Protein AF-A0A1G2Q9Y1-F1 (afdb_monomer_lite)

Sequence (219 aa):
MRPRHLIIITALILAAGFILASPVWAFSLEKGIVGNLECAESGNCSFCDFIYLFVILQKVILSLFGGLAIIMLIWGGQGIITAAGNQQKVAESKKLITSTLLGVVIILAAYFLIVILVGILTGTNPSDKSLFGKNWSNAFCTPSDSPAYCVGKADGSNCTVTISQGTGNGVCKNEACITGCQYEWGSSGYTCKDVSTCNPAIPYFTGLCPGPENIVCCI

Secondary structure (DSSP, 8-state):
--THHHHHHHHHHHHHHHHH-TTGGG---TTTTTTT-THHHHS---HHHHHHHHHHHHHHHHHHHHHHHHHHHHHHHHHHHTTTT-HHHHHHHHHHHHHHHHHHHHHHHHHHHHHHHHHHHHT--GGG--TTSTTTGGGTS--TTSTTTTTTSPTT-EEEEEETTEEEEEEEETTEEEEHHHHHHTTTT-EEEEGGGS-TTS--EESSSSSSTTEEEE-

InterPro domains:
  IPR043993 Type IV secretion system pilin [PF18895] (58-116)

Radius of gyration: 26.93 Å; chains: 1; bounding box: 63×34×78 Å

Foldseek 3Di:
DDCVVVVVVVVCVVVVCVVVVPCVVVPPCVQPLPNVQPCVVVVDDDPLSVVVSVLSVVLVVVVVLVVVLVVQLVVLVSQCVPCPPPPVSNVVSVVSNVVSVVVVVVVVVVQVVVLVVLCVVQVHDSVQDDSNDCRSSCSVDPALQDQQPQPVPDWFDWGWHQDPAGIDTFTRDPSGTDFQLCVVCVVPPWDWDFQVPADPVDDWAFDRDPHDRRIITHD

Structure (mmCIF, N/CA/C/O backbone):
data_AF-A0A1G2Q9Y1-F1
#
_entry.id   AF-A0A1G2Q9Y1-F1
#
loop_
_atom_site.group_PDB
_atom_site.id
_atom_site.type_symbol
_atom_site.label_atom_id
_atom_site.label_alt_id
_atom_site.label_comp_id
_atom_site.label_asym_id
_atom_site.label_entity_id
_atom_site.label_seq_id
_atom_site.pdbx_PDB_ins_code
_atom_site.Cartn_x
_atom_site.Cartn_y
_atom_site.Cartn_z
_atom_site.occupancy
_atom_site.B_iso_or_equiv
_atom_site.auth_seq_id
_atom_site.auth_comp_id
_atom_site.auth_asym_id
_atom_site.auth_atom_id
_atom_site.pdbx_PDB_model_num
ATOM 1 N N . MET A 1 1 ? -16.483 3.959 49.347 1.00 48.00 1 MET A N 1
ATOM 2 C CA . MET A 1 1 ? -15.102 3.549 48.992 1.00 48.00 1 MET A CA 1
ATOM 3 C C . MET A 1 1 ? -14.491 4.659 48.135 1.00 48.00 1 MET A C 1
ATOM 5 O O . MET A 1 1 ? -15.210 5.257 47.350 1.00 48.00 1 MET A O 1
ATOM 9 N N . ARG A 1 2 ? -13.255 5.079 48.437 1.00 52.31 2 ARG A N 1
ATOM 10 C CA . ARG A 1 2 ? -12.701 6.417 48.122 1.00 52.31 2 ARG A CA 1
ATOM 11 C C . ARG A 1 2 ? -12.364 6.632 46.623 1.00 52.31 2 ARG A C 1
ATOM 13 O O . ARG A 1 2 ? -11.650 5.824 46.057 1.00 52.31 2 ARG A O 1
ATOM 20 N N . PRO A 1 3 ? -12.674 7.788 46.008 1.00 60.16 3 PRO A N 1
ATOM 21 C CA . PRO A 1 3 ? -12.407 8.071 44.581 1.00 60.16 3 PRO A CA 1
ATOM 22 C C . PRO A 1 3 ? -10.917 8.060 44.162 1.00 60.16 3 PRO A C 1
ATOM 24 O O . PRO A 1 3 ? -10.597 8.124 42.981 1.00 60.16 3 PRO A O 1
ATOM 27 N N . ARG A 1 4 ? -9.987 7.946 45.119 1.00 57.59 4 ARG A N 1
ATOM 28 C CA . ARG A 1 4 ? -8.535 8.003 44.894 1.00 57.59 4 ARG A CA 1
ATOM 29 C C . ARG A 1 4 ? -7.970 6.782 44.162 1.00 57.59 4 ARG A C 1
ATOM 31 O O . ARG A 1 4 ? -7.099 6.954 43.325 1.00 57.59 4 ARG A O 1
ATOM 38 N N . HIS A 1 5 ? -8.466 5.572 44.427 1.00 57.09 5 HIS A N 1
ATOM 39 C CA . HIS A 1 5 ? -7.989 4.365 43.726 1.00 57.09 5 HIS A CA 1
ATOM 40 C C . HIS A 1 5 ? -8.480 4.303 42.279 1.00 57.09 5 HIS A C 1
ATOM 42 O O . HIS A 1 5 ? -7.781 3.785 41.418 1.00 57.09 5 HIS A O 1
ATOM 48 N N . LEU A 1 6 ? -9.649 4.881 42.004 1.00 60.28 6 LEU A N 1
ATOM 49 C CA . LEU A 1 6 ? -10.244 4.880 40.674 1.00 60.28 6 LEU A CA 1
ATOM 50 C C . LEU A 1 6 ? -9.454 5.789 39.721 1.00 60.28 6 LEU A C 1
ATOM 52 O O . LEU A 1 6 ? -9.108 5.344 38.639 1.00 60.28 6 LEU A O 1
ATOM 56 N N . ILE A 1 7 ? -9.055 6.985 40.178 1.00 65.25 7 ILE A N 1
ATOM 57 C CA . ILE A 1 7 ? -8.197 7.926 39.427 1.00 65.25 7 ILE A CA 1
ATOM 58 C C . ILE A 1 7 ? -6.804 7.335 39.159 1.00 65.25 7 ILE A C 1
ATOM 60 O O . ILE A 1 7 ? -6.253 7.519 38.077 1.00 65.25 7 ILE A O 1
ATOM 64 N N . ILE A 1 8 ? -6.244 6.598 40.124 1.00 67.88 8 ILE A N 1
ATOM 65 C CA . ILE A 1 8 ? -4.931 5.951 39.984 1.00 67.88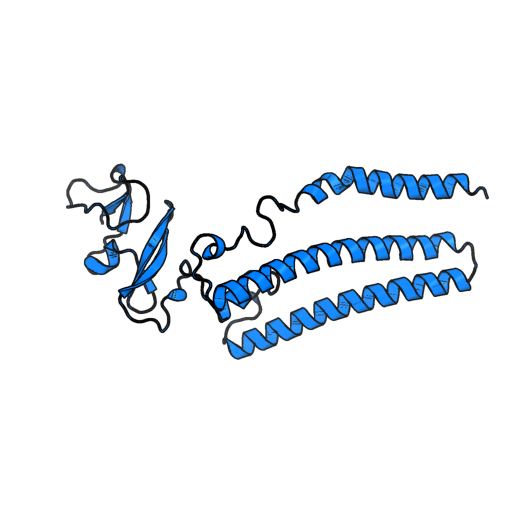 8 ILE A CA 1
ATOM 66 C C . ILE A 1 8 ? -4.980 4.825 38.941 1.00 67.88 8 ILE A C 1
ATOM 68 O O . ILE A 1 8 ? -4.044 4.694 38.161 1.00 67.88 8 ILE A O 1
ATOM 72 N N . ILE A 1 9 ? -6.074 4.058 38.867 1.00 72.00 9 ILE A N 1
ATOM 73 C CA . ILE A 1 9 ? -6.243 2.992 37.864 1.00 72.00 9 ILE A CA 1
ATOM 74 C C . ILE A 1 9 ? -6.429 3.582 36.458 1.00 72.00 9 ILE A C 1
ATOM 76 O O . ILE A 1 9 ? -5.815 3.092 35.513 1.00 72.00 9 ILE A O 1
ATOM 80 N N . THR A 1 10 ? -7.194 4.669 36.298 1.00 68.31 10 THR A N 1
ATOM 81 C CA . THR A 1 10 ? -7.310 5.359 34.999 1.00 68.31 10 THR A CA 1
ATOM 82 C C . THR A 1 10 ? -5.979 5.970 34.561 1.00 68.31 10 THR A C 1
ATOM 84 O O . THR A 1 10 ? -5.611 5.850 33.394 1.00 68.31 10 THR A O 1
ATOM 87 N N . ALA A 1 11 ? -5.234 6.577 35.491 1.00 70.69 11 ALA A N 1
ATOM 88 C CA . ALA A 1 11 ? -3.915 7.149 35.225 1.00 70.69 11 ALA A CA 1
ATOM 89 C C . ALA A 1 11 ? -2.864 6.074 34.899 1.00 70.69 11 ALA A C 1
ATOM 91 O O . ALA A 1 11 ? -2.040 6.294 34.020 1.00 70.69 11 ALA A O 1
ATOM 92 N N . LEU A 1 12 ? -2.921 4.897 35.535 1.00 70.88 12 LEU A N 1
ATOM 93 C CA . LEU A 1 12 ? -2.054 3.754 35.226 1.00 70.88 12 LEU A CA 1
ATOM 94 C C . LEU A 1 12 ? -2.366 3.132 33.864 1.00 70.88 12 LEU A C 1
ATOM 96 O O . LEU A 1 12 ? -1.437 2.760 33.163 1.00 70.88 12 LEU A O 1
ATOM 100 N N . ILE A 1 13 ? -3.637 3.049 33.461 1.00 72.12 13 ILE A N 1
ATOM 101 C CA . ILE A 1 13 ? -4.022 2.540 32.133 1.00 72.12 13 ILE A CA 1
ATOM 102 C C . ILE A 1 13 ? -3.613 3.531 31.033 1.00 72.12 13 ILE A C 1
ATOM 104 O O . ILE A 1 13 ? -3.121 3.111 29.990 1.00 72.12 13 ILE A O 1
ATOM 108 N N . LEU A 1 14 ? -3.742 4.839 31.277 1.00 69.44 14 LEU A N 1
ATOM 109 C CA . LEU A 1 14 ? -3.259 5.881 30.363 1.00 69.44 14 LEU A CA 1
ATOM 110 C C . LEU A 1 14 ? -1.726 5.933 30.297 1.00 69.44 14 LEU A C 1
ATOM 112 O O . LEU A 1 14 ? -1.176 6.032 29.206 1.00 69.44 14 LEU A O 1
ATOM 116 N N . ALA A 1 15 ? -1.029 5.811 31.430 1.00 68.12 15 ALA A N 1
ATOM 117 C CA . ALA A 1 15 ? 0.434 5.805 31.484 1.00 68.12 15 ALA A CA 1
ATOM 118 C C . ALA A 1 15 ? 1.034 4.515 30.901 1.00 68.12 15 ALA A C 1
ATOM 120 O O . ALA A 1 15 ? 1.981 4.584 30.126 1.00 68.12 15 ALA A O 1
ATOM 121 N N . ALA A 1 16 ? 0.462 3.344 31.197 1.00 67.25 16 ALA A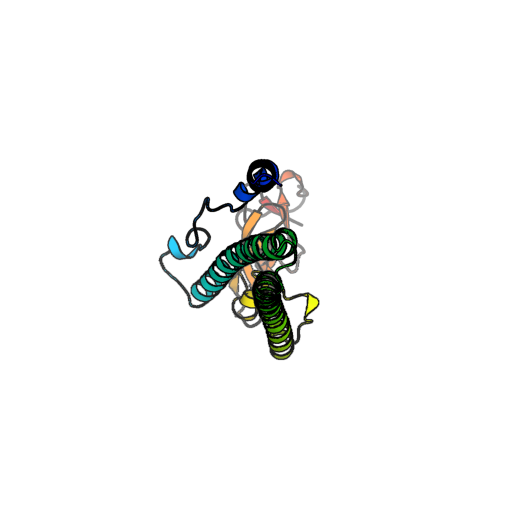 N 1
ATOM 122 C CA . ALA A 1 16 ? 0.865 2.079 30.580 1.00 67.25 16 ALA A CA 1
ATOM 123 C C . ALA A 1 16 ? 0.521 2.052 29.085 1.00 67.25 16 ALA A C 1
ATOM 125 O O . ALA A 1 16 ? 1.317 1.563 28.290 1.00 67.25 16 ALA A O 1
ATOM 126 N N . GLY A 1 17 ? -0.610 2.646 28.688 1.00 65.56 17 GLY A N 1
ATOM 127 C CA . GLY A 1 17 ? -0.956 2.871 27.287 1.00 65.56 17 GLY A CA 1
ATOM 128 C C . GLY A 1 17 ? 0.056 3.769 26.580 1.00 65.56 17 GLY A C 1
ATOM 129 O O . GLY A 1 17 ? 0.454 3.454 25.472 1.00 65.56 17 GLY A O 1
ATOM 130 N N . PHE A 1 18 ? 0.543 4.828 27.230 1.00 65.50 18 PHE A N 1
ATOM 131 C CA . PHE A 1 18 ? 1.545 5.744 26.674 1.00 65.50 18 PHE A CA 1
ATOM 132 C C . PHE A 1 18 ? 2.955 5.127 26.594 1.00 65.50 18 PHE A C 1
ATOM 134 O O . PHE A 1 18 ? 3.686 5.388 25.645 1.00 65.50 18 PHE A O 1
ATOM 141 N N . ILE A 1 19 ? 3.325 4.275 27.557 1.00 63.41 19 ILE A N 1
ATOM 142 C CA . ILE A 1 19 ? 4.640 3.608 27.617 1.00 63.41 19 ILE A CA 1
ATOM 143 C C . ILE A 1 19 ? 4.704 2.385 26.681 1.00 63.41 19 ILE A C 1
ATOM 145 O O . ILE A 1 19 ? 5.750 2.122 26.091 1.00 63.41 19 ILE A O 1
ATOM 149 N N . LEU A 1 20 ? 3.594 1.658 26.498 1.00 53.66 20 LEU A N 1
ATOM 150 C CA . LEU A 1 20 ? 3.498 0.533 25.554 1.00 53.66 20 LEU A CA 1
ATOM 151 C C . LEU A 1 20 ? 3.120 0.980 24.128 1.00 53.66 20 LEU A C 1
ATOM 153 O O . LEU A 1 20 ? 3.324 0.224 23.182 1.00 53.66 20 LEU A O 1
ATOM 157 N N . ALA A 1 21 ? 2.630 2.214 23.949 1.00 52.12 21 ALA A N 1
ATOM 158 C CA . ALA A 1 21 ? 2.412 2.854 22.646 1.00 52.12 21 ALA A CA 1
ATOM 159 C C . ALA A 1 21 ? 3.687 3.485 22.053 1.00 52.12 21 ALA A C 1
ATOM 161 O O . ALA A 1 21 ? 3.609 4.387 21.216 1.00 52.12 21 ALA A O 1
ATOM 162 N N . SER A 1 22 ? 4.866 2.978 22.412 1.00 54.12 22 SER A N 1
ATOM 163 C CA . SER A 1 22 ? 6.113 3.302 21.720 1.00 54.12 22 SER A CA 1
ATOM 164 C C . SER A 1 22 ? 6.180 2.874 20.239 1.00 54.12 22 SER A C 1
ATOM 166 O O . SER A 1 22 ? 7.141 3.278 19.590 1.00 54.12 22 SER A O 1
ATOM 168 N N . PRO A 1 23 ? 5.177 2.204 19.617 1.00 53.97 23 PRO A N 1
ATOM 169 C CA . PRO A 1 23 ? 5.090 2.173 18.164 1.00 53.97 23 PRO A CA 1
ATOM 170 C C . PRO A 1 23 ? 3.953 3.030 17.585 1.00 53.97 23 PRO A C 1
ATOM 172 O O . PRO A 1 23 ? 3.728 2.958 16.382 1.00 53.97 23 PRO A O 1
ATOM 175 N N . VAL A 1 24 ? 3.268 3.908 18.341 1.00 53.12 24 VAL A N 1
ATOM 176 C CA . VAL A 1 24 ? 2.410 4.944 17.699 1.00 53.12 24 VAL A CA 1
ATOM 177 C C . VAL A 1 24 ? 3.245 5.892 16.822 1.00 53.12 24 VAL A C 1
ATOM 179 O O . VAL A 1 24 ? 2.725 6.557 15.932 1.00 53.12 24 VAL A O 1
ATOM 182 N N . TRP A 1 25 ? 4.568 5.875 16.993 1.00 49.47 25 TRP A N 1
ATOM 183 C CA . TRP A 1 25 ? 5.531 6.585 16.157 1.00 49.47 25 TRP A CA 1
ATOM 184 C C . TRP A 1 25 ? 5.787 5.865 14.817 1.00 49.47 25 TRP A C 1
ATOM 186 O O . TRP A 1 25 ? 6.549 6.360 13.997 1.00 49.47 25 TRP A O 1
ATOM 196 N N . ALA A 1 26 ? 5.144 4.717 14.560 1.00 48.47 26 ALA A N 1
ATOM 197 C CA . ALA A 1 26 ? 5.232 4.001 13.286 1.00 48.47 26 ALA A CA 1
ATOM 198 C C . ALA A 1 26 ? 4.296 4.561 12.201 1.00 48.47 26 ALA A C 1
ATOM 200 O O . ALA A 1 26 ? 4.264 4.041 11.084 1.00 48.47 26 ALA A O 1
ATOM 201 N N . PHE A 1 27 ? 3.535 5.626 12.480 1.00 55.12 27 PHE A N 1
ATOM 202 C CA . PHE A 1 27 ? 2.897 6.389 11.414 1.00 55.12 27 PHE A CA 1
ATOM 203 C C . PHE A 1 27 ? 3.969 7.258 10.742 1.00 55.12 27 PHE A C 1
ATOM 205 O O . PHE A 1 27 ? 4.111 8.440 11.046 1.00 55.12 27 PHE A O 1
ATOM 212 N N . SER A 1 28 ? 4.776 6.638 9.874 1.00 52.09 28 SER A N 1
ATOM 213 C CA . SER A 1 28 ? 5.786 7.306 9.048 1.00 52.09 28 SER A CA 1
ATOM 214 C C . SER A 1 28 ? 5.115 8.329 8.126 1.00 52.09 28 SER A C 1
ATOM 216 O O . SER A 1 28 ? 4.793 8.053 6.974 1.00 52.09 28 SER A O 1
ATOM 218 N N . LEU A 1 29 ? 4.911 9.534 8.655 1.00 50.75 29 LEU A N 1
ATOM 219 C CA . LEU A 1 29 ? 4.501 10.740 7.933 1.00 50.75 29 LEU A CA 1
ATOM 220 C C . LEU A 1 29 ? 5.685 11.468 7.296 1.00 50.75 29 LEU A C 1
ATOM 222 O O . LEU A 1 29 ? 5.540 12.611 6.876 1.00 50.75 29 LEU A O 1
ATOM 226 N N . GLU A 1 30 ? 6.846 10.825 7.196 1.00 52.81 30 GLU A N 1
ATOM 227 C CA . GLU A 1 30 ? 8.087 11.443 6.717 1.00 52.81 30 GLU A CA 1
ATOM 228 C C . GLU A 1 30 ? 7.973 12.007 5.288 1.00 52.81 30 GLU A C 1
ATOM 230 O O . GLU A 1 30 ? 8.751 12.870 4.901 1.00 52.81 30 GLU A O 1
ATOM 235 N N . LYS A 1 31 ? 6.953 11.589 4.521 1.00 53.38 31 LYS A N 1
ATOM 236 C CA . LYS A 1 31 ? 6.639 12.137 3.192 1.00 53.38 31 LYS A CA 1
ATOM 237 C C . LYS A 1 31 ? 5.246 12.778 3.054 1.00 53.38 31 LYS A C 1
ATOM 239 O O . LYS A 1 31 ? 4.873 13.186 1.960 1.00 53.38 31 LYS A O 1
ATOM 244 N N . GLY A 1 32 ? 4.463 12.921 4.126 1.00 60.78 32 GLY A N 1
ATOM 245 C CA . GLY A 1 32 ? 3.087 13.444 4.042 1.00 60.78 32 GLY A CA 1
ATOM 246 C C . GLY A 1 32 ? 2.153 12.623 3.126 1.00 60.78 32 GLY A C 1
ATOM 247 O O . GLY A 1 32 ? 2.536 11.600 2.566 1.00 60.78 32 GLY A O 1
ATOM 248 N N . ILE A 1 33 ? 0.896 13.058 2.968 1.00 63.16 33 ILE A N 1
ATOM 249 C CA . ILE A 1 33 ? -0.103 12.371 2.113 1.00 63.16 33 ILE A CA 1
ATOM 250 C C . ILE A 1 33 ? 0.257 12.490 0.618 1.00 63.16 33 ILE A C 1
ATOM 252 O O . ILE A 1 33 ? -0.071 11.603 -0.165 1.00 63.16 33 ILE A O 1
ATOM 256 N N . VAL A 1 34 ? 0.958 13.565 0.237 1.00 62.91 34 VAL A N 1
ATOM 257 C CA . VAL A 1 34 ? 1.281 13.913 -1.158 1.00 62.91 34 VAL A CA 1
ATOM 258 C C . VAL A 1 34 ? 2.707 13.560 -1.591 1.00 62.91 34 VAL A C 1
ATOM 260 O O . VAL A 1 34 ? 2.940 13.410 -2.780 1.00 62.91 34 VAL A O 1
ATOM 263 N N . GLY A 1 35 ? 3.665 13.366 -0.679 1.00 58.94 35 GLY A N 1
ATOM 264 C CA . GLY A 1 35 ? 5.050 13.027 -1.051 1.00 58.94 35 GLY A CA 1
ATOM 265 C C . GLY A 1 35 ? 5.273 11.548 -1.388 1.00 58.94 35 GLY A C 1
ATOM 266 O O . GLY A 1 35 ? 6.398 11.142 -1.656 1.00 58.94 35 GLY A O 1
ATOM 267 N N . ASN A 1 36 ? 4.215 10.732 -1.374 1.00 63.56 36 ASN A N 1
ATOM 268 C CA . ASN A 1 36 ? 4.205 9.372 -1.929 1.00 63.56 36 ASN A CA 1
ATOM 269 C C . ASN A 1 36 ? 3.642 9.356 -3.367 1.00 63.56 36 ASN A C 1
ATOM 271 O O . ASN A 1 36 ? 3.230 8.308 -3.858 1.00 63.56 36 ASN A O 1
ATOM 275 N N . LEU A 1 37 ? 3.555 10.526 -4.011 1.00 68.81 37 LEU A N 1
ATOM 276 C CA . LEU A 1 37 ? 2.992 10.693 -5.343 1.00 68.81 37 LEU A CA 1
ATOM 277 C C . LEU A 1 37 ? 4.052 11.253 -6.301 1.00 68.81 37 LEU A C 1
ATOM 279 O O . LEU A 1 37 ? 4.448 12.412 -6.200 1.00 68.81 37 LEU A O 1
ATOM 283 N N . GLU A 1 38 ? 4.499 10.420 -7.239 1.00 62.94 38 GLU A N 1
ATOM 284 C CA . GLU A 1 38 ? 5.575 10.722 -8.202 1.00 62.94 38 GLU A CA 1
ATOM 285 C C . GLU A 1 38 ? 5.182 11.822 -9.210 1.00 62.94 38 GLU A C 1
ATOM 287 O O . GLU A 1 38 ? 6.034 12.500 -9.786 1.00 62.94 38 GLU A O 1
ATOM 292 N N . CYS A 1 39 ? 3.881 12.071 -9.392 1.00 67.75 39 CYS A N 1
ATOM 293 C CA . CYS A 1 39 ? 3.388 13.111 -10.295 1.00 67.75 39 CYS A CA 1
ATOM 294 C C . CYS A 1 39 ? 3.479 14.537 -9.718 1.00 67.75 39 CYS A C 1
ATOM 296 O O . CYS A 1 39 ? 3.353 15.508 -10.465 1.00 67.75 39 CYS A O 1
ATOM 298 N N . ALA A 1 40 ? 3.706 14.688 -8.404 1.00 64.94 40 ALA A N 1
ATOM 299 C CA . ALA A 1 40 ? 3.807 16.001 -7.761 1.00 64.94 40 ALA A CA 1
ATOM 300 C C . ALA A 1 40 ? 5.079 16.763 -8.176 1.00 64.94 40 ALA A C 1
ATOM 302 O O . ALA A 1 40 ? 5.093 17.991 -8.152 1.00 64.94 40 ALA A O 1
ATOM 303 N N . GLU A 1 41 ? 6.125 16.042 -8.585 1.00 62.03 41 GLU A N 1
ATOM 304 C CA . GLU A 1 41 ? 7.397 16.614 -9.039 1.00 62.03 41 GLU A CA 1
ATOM 305 C C . GLU A 1 41 ? 7.408 16.883 -10.556 1.00 62.03 41 GLU A C 1
ATOM 307 O O . GLU A 1 41 ? 8.040 17.827 -11.021 1.00 62.03 41 GLU A O 1
ATOM 312 N N . SER A 1 42 ? 6.657 16.093 -11.332 1.00 65.00 42 SER A N 1
ATOM 313 C CA . SER A 1 42 ? 6.623 16.160 -12.802 1.00 65.00 42 SER A CA 1
ATOM 314 C C . SER A 1 42 ? 5.472 17.000 -13.376 1.00 65.00 42 SER A C 1
ATOM 316 O O . SER A 1 42 ? 5.469 17.295 -14.570 1.00 65.00 42 SER A O 1
ATOM 318 N N . GLY A 1 43 ? 4.496 17.405 -12.552 1.00 63.50 43 GLY A N 1
ATOM 319 C CA . GLY A 1 43 ? 3.413 18.324 -12.933 1.00 63.50 43 GLY A CA 1
ATOM 320 C C . GLY A 1 43 ? 2.407 17.772 -13.952 1.00 63.50 43 GLY A C 1
ATOM 321 O O . GLY A 1 43 ? 1.517 18.504 -14.381 1.00 63.50 43 GLY A O 1
ATOM 322 N N . ASN A 1 44 ? 2.519 16.496 -14.332 1.00 68.00 44 ASN A N 1
ATOM 323 C CA . ASN A 1 44 ? 1.661 15.844 -15.319 1.00 68.00 44 ASN A CA 1
ATOM 324 C C . ASN A 1 44 ? 0.794 14.771 -14.638 1.00 68.00 44 ASN A C 1
ATOM 326 O O . ASN A 1 44 ? 0.994 13.573 -14.825 1.00 68.00 44 ASN A O 1
ATOM 330 N N . CYS A 1 45 ? -0.127 15.216 -13.777 1.00 71.38 45 CYS A N 1
ATOM 331 C CA . CYS A 1 45 ? -1.000 14.329 -13.008 1.00 71.38 45 CYS A CA 1
ATOM 332 C C . CYS A 1 45 ? -2.031 13.653 -13.918 1.00 71.38 45 CYS A C 1
ATOM 334 O O . CYS A 1 45 ? -2.845 14.325 -14.560 1.00 71.38 45 CYS A O 1
ATOM 336 N N . SER A 1 46 ? -2.039 12.323 -13.920 1.00 79.06 46 SER A N 1
ATOM 337 C CA . SER A 1 46 ? -3.040 11.527 -14.632 1.00 79.06 46 SER A CA 1
ATOM 338 C C . SER A 1 46 ? -4.202 11.132 -13.712 1.00 79.06 46 SER A C 1
ATOM 340 O O . SER A 1 46 ? -4.125 11.228 -12.486 1.00 79.06 46 SER A O 1
ATOM 342 N N . PHE A 1 47 ? -5.292 10.622 -14.294 1.00 75.75 47 PHE A N 1
ATOM 343 C CA . PHE A 1 47 ? -6.428 10.071 -13.544 1.00 75.75 47 PHE A CA 1
ATOM 344 C C . PHE A 1 47 ? -5.996 8.965 -12.561 1.00 75.75 47 PHE A C 1
ATOM 346 O O . PHE A 1 47 ? -6.574 8.820 -11.485 1.00 75.75 47 PHE A O 1
ATOM 353 N N . CYS A 1 48 ? -4.932 8.229 -12.886 1.00 76.00 48 CYS A N 1
ATOM 354 C CA . CYS A 1 48 ? -4.388 7.202 -12.005 1.00 76.00 48 CYS A CA 1
ATOM 355 C C . CYS A 1 48 ? -3.735 7.749 -10.735 1.00 76.00 48 CYS A C 1
ATOM 357 O O . CYS A 1 48 ? -3.885 7.142 -9.676 1.00 76.00 48 CYS A O 1
ATOM 359 N N . ASP A 1 49 ? -3.100 8.918 -10.796 1.00 77.94 49 ASP A N 1
ATOM 360 C CA . ASP A 1 49 ? -2.516 9.560 -9.615 1.00 77.94 49 ASP A CA 1
ATOM 361 C C . ASP A 1 49 ? -3.595 9.990 -8.619 1.00 77.94 49 ASP A C 1
ATOM 363 O O . ASP A 1 49 ? -3.429 9.863 -7.405 1.00 77.94 49 ASP A O 1
ATOM 367 N N . PHE A 1 50 ? -4.751 10.418 -9.132 1.00 77.75 50 PHE A N 1
ATOM 368 C CA . PHE A 1 50 ? -5.912 10.736 -8.306 1.00 77.75 50 PHE A CA 1
ATOM 369 C C . PHE A 1 50 ? -6.463 9.497 -7.581 1.00 77.75 50 PHE A C 1
ATOM 371 O O . PHE A 1 50 ? -6.752 9.556 -6.382 1.0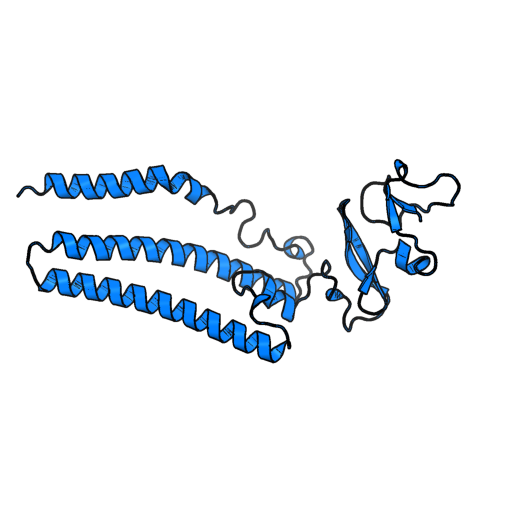0 77.75 50 PHE A O 1
ATOM 378 N N . ILE A 1 51 ? -6.552 8.355 -8.273 1.00 81.44 51 ILE A N 1
ATOM 379 C CA . ILE A 1 51 ? -6.949 7.076 -7.661 1.00 81.44 51 ILE A CA 1
ATOM 380 C C . ILE A 1 51 ? -5.937 6.674 -6.573 1.00 81.44 51 ILE A C 1
ATOM 382 O O . ILE A 1 51 ? -6.337 6.308 -5.465 1.00 81.44 51 ILE A O 1
ATOM 386 N N . TYR A 1 52 ? -4.630 6.787 -6.839 1.00 76.38 52 TYR A N 1
ATOM 387 C CA . TYR A 1 52 ? -3.592 6.475 -5.850 1.00 76.38 52 TYR A CA 1
ATOM 388 C C . TYR A 1 52 ? -3.656 7.382 -4.615 1.00 76.38 52 TYR A C 1
ATOM 390 O O . TYR A 1 52 ? -3.538 6.885 -3.489 1.00 76.38 52 TYR A O 1
ATOM 398 N N . LEU A 1 53 ? -3.916 8.678 -4.798 1.00 80.31 53 LEU A N 1
ATOM 399 C CA . LEU A 1 53 ? -4.118 9.621 -3.698 1.00 80.31 53 LEU A CA 1
ATOM 400 C C . LEU A 1 53 ? -5.303 9.205 -2.821 1.00 80.31 53 LEU A C 1
ATOM 402 O O . LEU A 1 53 ? -5.196 9.216 -1.592 1.00 80.31 53 LEU A O 1
ATOM 406 N N . PHE A 1 54 ? -6.404 8.767 -3.433 1.00 82.12 54 PHE A N 1
ATOM 407 C CA . PHE A 1 54 ? -7.570 8.283 -2.698 1.00 82.12 54 PHE A CA 1
ATOM 408 C C . PHE A 1 54 ? -7.252 7.038 -1.853 1.00 82.12 54 PHE A C 1
ATOM 410 O O . PHE A 1 54 ? -7.632 6.983 -0.683 1.00 82.12 54 PHE A O 1
ATOM 417 N N . VAL A 1 55 ? -6.483 6.077 -2.382 1.00 79.31 55 VAL A N 1
ATOM 418 C CA . VAL A 1 55 ? -6.042 4.890 -1.618 1.00 79.31 55 VAL A CA 1
ATOM 419 C C . VAL A 1 55 ? -5.208 5.280 -0.399 1.00 79.31 55 VAL A C 1
ATOM 421 O O . VAL A 1 55 ? -5.405 4.744 0.697 1.00 79.31 55 VAL A O 1
ATOM 424 N N . ILE A 1 56 ? -4.257 6.199 -0.579 1.00 79.38 56 ILE A N 1
ATOM 425 C CA . ILE A 1 56 ? -3.395 6.676 0.508 1.00 79.38 56 ILE A CA 1
ATOM 426 C C . ILE A 1 56 ? -4.249 7.366 1.575 1.00 79.38 56 ILE A C 1
ATOM 428 O O . ILE A 1 56 ? -4.112 7.074 2.765 1.00 79.38 56 ILE A O 1
ATOM 432 N N . LEU A 1 57 ? -5.183 8.217 1.152 1.00 82.94 57 LEU A N 1
ATOM 433 C CA . LEU A 1 57 ? -6.089 8.936 2.040 1.00 82.94 57 LEU A CA 1
ATOM 434 C C . LEU A 1 57 ? -7.000 7.984 2.831 1.00 82.94 57 LEU A C 1
ATOM 436 O O . LEU A 1 57 ? -7.137 8.138 4.046 1.00 82.94 57 LEU A O 1
ATOM 440 N N . GLN A 1 58 ? -7.553 6.950 2.189 1.00 84.06 58 GLN A N 1
ATOM 441 C CA . GLN A 1 58 ? -8.337 5.918 2.874 1.00 84.06 58 GLN A CA 1
ATOM 442 C C . GLN A 1 58 ? -7.518 5.176 3.936 1.00 84.06 58 GLN A C 1
ATOM 444 O O . GLN A 1 58 ? -8.019 4.962 5.038 1.00 84.06 58 GLN A O 1
ATOM 449 N N . LYS A 1 59 ? -6.262 4.807 3.650 1.00 80.19 59 LYS A N 1
ATOM 450 C CA . LYS A 1 59 ? -5.383 4.142 4.632 1.00 80.19 59 LYS A CA 1
ATOM 451 C C . LYS A 1 59 ? -5.120 5.020 5.855 1.00 80.19 59 LYS A C 1
ATOM 453 O O . LYS A 1 59 ? -5.162 4.524 6.979 1.00 80.19 59 LYS A O 1
ATOM 458 N N . VAL A 1 60 ? -4.863 6.310 5.640 1.00 82.38 60 VAL A N 1
ATOM 459 C CA . VAL A 1 60 ? -4.622 7.291 6.712 1.00 82.38 60 VAL A CA 1
ATOM 460 C C . VAL A 1 60 ? -5.852 7.404 7.610 1.00 82.38 60 VAL A C 1
ATOM 462 O O . VAL A 1 60 ? -5.750 7.269 8.829 1.00 82.38 60 VAL A O 1
ATOM 465 N N . ILE A 1 61 ? -7.025 7.581 7.000 1.00 85.00 61 ILE A N 1
ATOM 466 C CA . ILE A 1 61 ? -8.303 7.649 7.708 1.00 85.00 61 ILE A CA 1
ATOM 467 C C . ILE A 1 61 ? -8.568 6.353 8.472 1.00 85.00 61 ILE A C 1
ATOM 469 O O . ILE A 1 61 ? -8.810 6.401 9.671 1.00 85.00 61 ILE A O 1
ATOM 473 N N . LEU A 1 62 ? -8.444 5.186 7.845 1.00 84.12 62 LEU A N 1
ATOM 474 C CA . LEU A 1 62 ? -8.705 3.911 8.516 1.00 84.12 62 LEU A CA 1
ATOM 475 C C . LEU A 1 62 ? -7.738 3.634 9.670 1.00 84.12 62 LEU A C 1
ATOM 477 O O . LEU A 1 62 ? -8.165 3.102 10.692 1.00 84.12 62 LEU A O 1
ATOM 481 N N . SER A 1 63 ? -6.472 4.037 9.544 1.00 82.88 63 SER A N 1
ATOM 482 C CA . SER A 1 63 ? -5.498 3.970 10.638 1.00 82.88 63 SER A CA 1
ATOM 483 C C . SER A 1 63 ? -5.960 4.800 11.845 1.00 82.88 63 SER A C 1
ATOM 485 O O . SER A 1 63 ? -6.005 4.305 12.973 1.00 82.88 63 SER A O 1
ATOM 487 N N . LEU A 1 64 ? -6.413 6.035 11.599 1.00 85.31 64 LEU A N 1
ATOM 488 C CA . LEU A 1 64 ? -6.972 6.914 12.632 1.00 85.31 64 LEU A CA 1
ATOM 489 C C . LEU A 1 64 ? -8.259 6.343 13.248 1.00 85.31 64 LEU A C 1
ATOM 491 O O . LEU A 1 64 ? -8.399 6.323 14.470 1.00 85.31 64 LEU A O 1
ATOM 495 N N . PHE A 1 65 ? -9.184 5.840 12.426 1.00 87.00 65 PHE A N 1
ATOM 496 C CA . PHE A 1 65 ? -10.435 5.230 12.890 1.00 87.00 65 PHE A CA 1
ATOM 497 C C . PHE A 1 65 ? -10.192 3.962 13.717 1.00 87.00 65 PHE A C 1
ATOM 499 O O . PHE A 1 65 ? -10.851 3.772 14.738 1.00 87.00 65 PHE A O 1
ATOM 506 N N . GLY A 1 66 ? -9.235 3.119 13.319 1.00 85.50 66 GLY A N 1
ATOM 507 C CA . GLY A 1 66 ? -8.842 1.930 14.076 1.00 85.50 66 GLY A CA 1
ATOM 508 C C . GLY A 1 66 ? -8.319 2.284 15.468 1.00 85.50 66 GLY A C 1
ATOM 509 O O . GLY A 1 66 ? -8.749 1.693 16.458 1.00 85.50 66 GLY A O 1
ATOM 510 N N . GLY A 1 67 ? -7.468 3.310 15.564 1.00 87.12 67 GLY A N 1
ATOM 511 C CA . GLY A 1 67 ? -7.006 3.832 16.853 1.00 87.12 67 GLY A CA 1
ATOM 512 C C . GLY A 1 67 ? -8.146 4.400 17.708 1.00 87.12 67 GLY A C 1
ATOM 513 O O . GLY A 1 67 ? -8.257 4.085 18.895 1.00 87.12 67 GLY A O 1
ATOM 514 N N . LEU A 1 68 ? -9.040 5.185 17.101 1.00 87.38 68 LEU A N 1
ATOM 515 C CA . LEU A 1 68 ? -10.178 5.789 17.798 1.00 87.38 68 LEU A CA 1
ATOM 516 C C . LEU A 1 68 ? -11.158 4.733 18.340 1.00 87.38 68 LEU A C 1
ATOM 518 O O . LEU A 1 68 ? -11.668 4.872 19.454 1.00 87.38 68 LEU A O 1
ATOM 522 N N . ALA A 1 69 ? -11.389 3.657 17.582 1.00 86.81 69 ALA A N 1
ATOM 523 C CA . ALA A 1 69 ? -12.259 2.556 17.986 1.00 86.81 69 ALA A CA 1
ATOM 524 C C . ALA A 1 69 ? -11.768 1.878 19.276 1.00 86.81 69 ALA A C 1
ATOM 526 O O . ALA A 1 69 ? -12.569 1.598 20.170 1.00 86.81 69 ALA A O 1
ATOM 527 N N . ILE A 1 70 ? -10.453 1.675 19.414 1.00 87.06 70 ILE A N 1
ATOM 528 C CA . ILE A 1 70 ? -9.854 1.087 20.621 1.00 87.06 70 ILE A CA 1
ATOM 529 C C . ILE A 1 70 ? -10.072 2.002 21.835 1.00 87.06 70 ILE A C 1
ATOM 531 O O . ILE A 1 70 ? -10.468 1.530 22.901 1.00 87.06 70 ILE A O 1
ATOM 535 N N . ILE A 1 71 ? -9.887 3.316 21.676 1.00 87.38 71 ILE A N 1
ATOM 536 C CA . ILE A 1 71 ? -10.089 4.292 22.761 1.00 87.38 71 ILE A CA 1
ATOM 537 C C . ILE A 1 71 ? -11.551 4.298 23.233 1.00 87.38 71 ILE A C 1
ATOM 539 O O . ILE A 1 71 ? -11.812 4.256 24.438 1.00 87.38 71 ILE A O 1
ATOM 543 N N . MET A 1 72 ? -12.512 4.290 22.302 1.00 86.62 72 MET A N 1
ATOM 544 C CA . MET A 1 72 ? -13.938 4.245 22.651 1.00 86.62 72 MET A CA 1
ATOM 545 C C . MET A 1 72 ? -14.335 2.945 23.358 1.00 86.62 72 MET A C 1
ATOM 547 O O . MET A 1 72 ? -15.136 2.985 24.295 1.00 86.62 72 MET A O 1
ATOM 551 N N . LEU A 1 73 ? -13.750 1.805 22.975 1.00 87.62 73 LEU A N 1
ATOM 552 C CA . LEU A 1 73 ? -13.973 0.535 23.672 1.00 87.62 73 LEU A CA 1
ATOM 553 C C . LEU A 1 73 ? -13.462 0.573 25.116 1.00 87.62 73 LEU A C 1
ATOM 555 O O . LEU A 1 73 ? -14.148 0.083 26.013 1.00 87.62 73 LEU A O 1
ATOM 559 N N . ILE A 1 74 ? -12.305 1.194 25.363 1.00 87.94 74 ILE A N 1
ATOM 560 C CA . ILE A 1 74 ? -11.765 1.356 26.721 1.00 87.94 74 ILE A CA 1
ATOM 561 C C . ILE A 1 74 ? -12.694 2.239 27.565 1.00 87.94 74 ILE A C 1
ATOM 563 O O . ILE A 1 74 ? -13.027 1.872 28.694 1.00 87.94 74 ILE A O 1
ATOM 567 N N . TRP A 1 75 ? -13.161 3.368 27.023 1.00 83.88 75 TRP A N 1
ATOM 568 C CA . TRP A 1 75 ? -14.098 4.258 27.722 1.00 83.88 75 TRP A CA 1
ATOM 569 C C . TRP A 1 75 ? -15.440 3.585 28.024 1.00 83.88 75 TRP A C 1
ATOM 571 O O . TRP A 1 75 ? -15.940 3.684 29.147 1.00 83.88 75 TRP A O 1
ATOM 581 N N . GLY A 1 76 ? -15.996 2.837 27.069 1.00 85.94 76 GLY A N 1
ATOM 582 C CA . GLY A 1 76 ? -17.205 2.044 27.296 1.00 85.94 76 GLY A CA 1
ATOM 583 C C . GLY A 1 76 ? -17.002 0.941 28.337 1.00 85.94 76 GLY A C 1
ATOM 584 O O . GLY A 1 76 ? -17.858 0.738 29.201 1.00 85.94 76 GLY A O 1
ATOM 585 N N . GLY A 1 77 ? -15.850 0.266 28.308 1.00 86.75 77 GLY A N 1
ATOM 586 C CA . GLY A 1 77 ? -15.496 -0.782 29.266 1.00 86.75 77 GLY A CA 1
ATOM 587 C C . GLY A 1 77 ? -15.381 -0.256 30.697 1.00 86.75 77 GLY A C 1
ATOM 588 O O . GLY A 1 77 ? -15.950 -0.838 31.625 1.00 86.75 77 GLY A O 1
ATOM 589 N N . GLN A 1 78 ? -14.719 0.890 30.882 1.00 83.56 78 GLN A N 1
ATOM 590 C CA . GLN A 1 78 ? -14.624 1.534 32.195 1.00 83.56 78 GLN A CA 1
ATOM 591 C C . GLN A 1 78 ? -15.993 1.962 32.735 1.00 83.56 78 GLN A C 1
ATOM 593 O O . GLN A 1 78 ? -16.245 1.826 33.935 1.00 83.56 78 GLN A O 1
ATOM 598 N N . GLY A 1 79 ? -16.906 2.415 31.874 1.00 83.69 79 GLY A N 1
ATOM 599 C CA . GLY A 1 79 ? -18.261 2.798 32.278 1.00 83.69 79 GLY A CA 1
ATOM 600 C C . GLY A 1 79 ? -19.077 1.655 32.904 1.00 83.69 79 GLY A C 1
ATOM 601 O O . GLY A 1 79 ? -19.829 1.881 33.853 1.00 83.69 79 GLY A O 1
ATOM 602 N N . ILE A 1 80 ? -18.876 0.407 32.458 1.00 84.25 80 ILE A N 1
ATOM 603 C CA . ILE A 1 80 ? -19.549 -0.767 33.046 1.00 84.25 80 ILE A CA 1
ATOM 604 C C . ILE A 1 80 ? -18.979 -1.094 34.433 1.00 84.25 80 ILE A C 1
ATOM 606 O O . ILE A 1 80 ? -19.744 -1.328 35.370 1.00 84.25 80 ILE A O 1
ATOM 610 N N . ILE A 1 81 ? -17.650 -1.090 34.580 1.00 85.81 81 ILE A N 1
ATOM 611 C CA . ILE A 1 81 ? -16.971 -1.459 35.837 1.00 85.81 81 ILE A CA 1
ATOM 612 C C . ILE A 1 81 ? -17.259 -0.422 36.935 1.00 85.81 81 ILE A C 1
ATOM 614 O O . ILE A 1 81 ? -17.417 -0.762 38.107 1.00 85.81 81 ILE A O 1
ATOM 618 N N . THR A 1 82 ? -17.369 0.852 36.558 1.00 82.62 82 THR A N 1
ATOM 619 C CA . THR A 1 82 ? -17.558 1.975 37.491 1.00 82.62 82 THR A CA 1
ATOM 620 C C . THR A 1 82 ? -19.011 2.217 37.901 1.00 82.62 82 THR A C 1
ATOM 622 O O . THR A 1 82 ? -19.267 3.042 38.777 1.00 82.62 82 THR A O 1
ATOM 625 N N . ALA A 1 83 ? -19.973 1.484 37.335 1.00 78.19 83 ALA A N 1
ATOM 626 C CA . ALA A 1 83 ? -21.392 1.737 37.560 1.00 78.19 83 ALA A CA 1
ATOM 627 C C . ALA A 1 83 ? -21.882 1.429 38.990 1.00 78.19 83 ALA A C 1
ATOM 629 O O . ALA A 1 83 ? -22.974 1.865 39.341 1.00 78.19 83 ALA A O 1
ATOM 630 N N . ALA A 1 84 ? -21.109 0.710 39.817 1.00 79.94 84 ALA A N 1
ATOM 631 C CA . ALA A 1 84 ? -21.385 0.462 41.243 1.00 79.94 84 ALA A CA 1
ATOM 632 C C . ALA A 1 84 ? -22.838 0.023 41.567 1.00 79.94 84 ALA A C 1
ATOM 634 O O . ALA A 1 84 ? -23.366 0.343 42.628 1.00 79.94 84 ALA A O 1
ATOM 635 N N . GLY A 1 85 ? -23.496 -0.694 40.645 1.00 76.94 85 GLY A N 1
ATOM 636 C CA . GLY A 1 85 ? -24.886 -1.156 40.782 1.00 76.94 85 GLY A CA 1
ATOM 637 C C . GLY A 1 85 ? -25.962 -0.226 40.201 1.00 76.94 85 GLY A C 1
ATOM 638 O O . GLY A 1 85 ? -27.133 -0.601 40.176 1.00 76.94 85 GLY A O 1
ATOM 639 N N . ASN A 1 86 ? -25.605 0.951 39.679 1.00 87.12 86 ASN A N 1
ATOM 640 C CA . ASN A 1 86 ? -26.540 1.841 38.993 1.00 87.12 86 ASN A CA 1
ATOM 641 C C . ASN A 1 86 ? -26.845 1.334 37.571 1.00 87.12 86 ASN A C 1
ATOM 643 O O . ASN A 1 86 ? -26.036 1.475 36.650 1.00 87.12 86 ASN A O 1
ATOM 647 N N . GLN A 1 87 ? -28.052 0.795 37.387 1.00 84.62 87 GLN A N 1
ATOM 648 C CA . GLN A 1 87 ? -28.544 0.265 36.108 1.00 84.62 87 GLN A CA 1
ATOM 649 C C . GLN A 1 87 ? -28.496 1.296 34.970 1.00 84.62 87 GLN A C 1
ATOM 651 O O . GLN A 1 87 ? -28.226 0.932 33.826 1.00 84.62 87 GLN A O 1
ATOM 656 N N . GLN A 1 88 ? -28.682 2.585 35.267 1.00 86.88 88 GLN A N 1
ATOM 657 C CA . GLN A 1 88 ? -28.672 3.641 34.254 1.00 86.88 88 GLN A CA 1
ATOM 658 C C . GLN A 1 88 ? -27.273 3.849 33.655 1.00 86.88 88 GLN A C 1
ATOM 660 O O . GLN A 1 88 ? -27.133 3.967 32.439 1.00 86.88 88 GLN A O 1
ATOM 665 N N . LYS A 1 89 ? -26.225 3.801 34.488 1.00 81.75 89 LYS A N 1
ATOM 666 C CA . LYS A 1 89 ? -24.821 3.917 34.051 1.00 81.75 89 LYS A CA 1
ATOM 667 C C . LYS A 1 89 ? -24.354 2.694 33.257 1.00 81.75 89 LYS A C 1
ATOM 669 O O . LYS A 1 89 ? -23.617 2.829 32.278 1.00 81.75 89 LYS A O 1
ATOM 674 N N . VAL A 1 90 ? -24.828 1.505 33.634 1.00 86.94 90 VAL A N 1
ATOM 675 C CA . VAL A 1 90 ? -24.568 0.271 32.875 1.00 86.94 90 VAL A CA 1
ATOM 676 C C . VAL A 1 90 ? -25.248 0.323 31.506 1.00 86.94 90 VAL A C 1
ATOM 678 O O . VAL A 1 90 ? -24.627 -0.037 30.507 1.00 86.94 90 VAL A O 1
ATOM 681 N N . ALA A 1 91 ? -26.502 0.778 31.442 1.00 88.19 91 ALA A N 1
ATOM 682 C CA . ALA A 1 91 ? -27.249 0.873 30.190 1.00 88.19 91 ALA A CA 1
ATOM 683 C C . ALA A 1 91 ? -26.601 1.857 29.202 1.00 88.19 91 ALA A C 1
ATOM 685 O O . ALA A 1 91 ? -26.451 1.535 28.023 1.00 88.19 91 ALA A O 1
ATOM 686 N N . GLU A 1 92 ? -26.153 3.015 29.691 1.00 87.81 92 GLU A N 1
ATOM 687 C CA . GLU A 1 92 ? -25.443 4.019 28.891 1.00 87.81 92 GLU A CA 1
ATOM 688 C C . GLU A 1 92 ? -24.133 3.461 28.307 1.00 87.81 92 GLU A C 1
ATOM 690 O O . GLU A 1 92 ? -23.891 3.548 27.103 1.00 87.81 92 GLU A O 1
ATOM 695 N N . SER A 1 93 ? -23.333 2.784 29.134 1.00 87.06 93 SER A N 1
ATOM 696 C CA . SER A 1 93 ? -22.047 2.204 28.718 1.00 87.06 93 SER A CA 1
ATOM 697 C C . SER A 1 93 ? -22.216 1.047 27.728 1.00 87.06 93 SER A C 1
ATOM 699 O O . SER A 1 93 ? -21.462 0.928 26.761 1.00 87.06 93 SER A O 1
ATOM 701 N N . LYS A 1 94 ? -23.247 0.213 27.917 1.00 88.31 94 LYS A N 1
ATOM 702 C CA . LYS A 1 94 ? -23.602 -0.848 26.964 1.00 88.31 94 LYS A CA 1
ATOM 703 C C . LYS A 1 94 ? -24.025 -0.277 25.617 1.00 88.31 94 LYS A C 1
ATOM 705 O O . LYS A 1 94 ? -23.604 -0.812 24.598 1.00 88.31 94 LYS A O 1
ATOM 710 N N . LYS A 1 95 ? -24.813 0.804 25.611 1.00 90.12 95 LYS A N 1
ATOM 711 C CA . LYS A 1 95 ? -25.218 1.498 24.381 1.00 90.12 95 LYS A CA 1
ATOM 712 C C . LYS A 1 95 ? -24.008 2.048 23.624 1.00 90.12 95 LYS A C 1
ATOM 714 O O . LYS A 1 95 ? -23.966 1.958 22.399 1.00 90.12 95 LYS A O 1
ATOM 719 N N . LEU A 1 96 ? -23.017 2.573 24.345 1.00 88.44 96 LEU A N 1
ATOM 720 C CA . LEU A 1 96 ? -21.769 3.030 23.740 1.00 88.44 96 LEU A CA 1
ATOM 721 C C . LEU A 1 96 ? -21.031 1.865 23.064 1.00 88.44 96 LEU A C 1
ATOM 723 O O . LEU A 1 96 ? -20.760 1.934 21.869 1.00 88.44 96 LEU A O 1
ATOM 727 N N . ILE A 1 97 ? -20.807 0.757 23.778 1.00 89.88 97 ILE A N 1
ATOM 728 C CA . ILE A 1 97 ? -20.106 -0.417 23.229 1.00 89.88 97 ILE A CA 1
ATOM 729 C C . ILE A 1 97 ? -20.848 -1.016 22.029 1.00 89.88 97 ILE A C 1
ATOM 731 O O . ILE A 1 97 ? -20.213 -1.330 21.023 1.00 89.88 97 ILE A O 1
ATOM 735 N N . THR A 1 98 ? -22.176 -1.161 22.092 1.00 91.06 98 THR A N 1
ATOM 736 C CA . THR A 1 98 ? -22.946 -1.704 20.962 1.00 91.06 98 THR A CA 1
ATOM 737 C C . THR A 1 98 ? -22.892 -0.786 19.746 1.00 91.06 98 THR A C 1
ATOM 739 O O . THR A 1 98 ? -22.787 -1.286 18.628 1.00 91.06 98 THR A O 1
ATOM 742 N N . SER A 1 99 ? -22.888 0.537 19.942 1.00 90.50 99 SER A N 1
ATOM 743 C CA . SER A 1 99 ? -22.716 1.492 18.841 1.00 90.50 99 SER A CA 1
ATOM 744 C C . SER A 1 99 ? -21.322 1.417 18.205 1.00 90.50 99 SER A C 1
ATOM 746 O O . SER A 1 99 ? -21.211 1.409 16.979 1.00 90.50 99 SER A O 1
ATOM 748 N N . THR A 1 100 ? -20.265 1.265 19.011 1.00 90.19 100 THR A N 1
ATOM 749 C CA . THR A 1 100 ? -18.893 1.085 18.513 1.00 90.19 100 THR A CA 1
ATOM 750 C C . THR A 1 100 ? -18.750 -0.229 17.748 1.00 90.19 100 THR A C 1
ATOM 752 O O . THR A 1 100 ? -18.187 -0.247 16.654 1.00 90.19 100 THR A O 1
ATOM 755 N N . LEU A 1 101 ? -19.306 -1.323 18.278 1.00 92.56 101 LEU A N 1
ATOM 756 C CA . LEU A 1 101 ? -19.265 -2.630 17.627 1.00 92.56 101 LEU A CA 1
ATOM 757 C C . LEU A 1 101 ? -20.011 -2.616 16.288 1.00 92.56 101 LEU A C 1
ATOM 759 O O . LEU A 1 101 ? -19.505 -3.149 15.303 1.00 92.56 101 LEU A O 1
ATOM 763 N N . LEU A 1 102 ? -21.173 -1.957 16.228 1.00 93.81 102 LEU A N 1
ATOM 764 C CA . LEU A 1 102 ? -21.923 -1.800 14.984 1.00 93.81 102 LEU A CA 1
ATOM 765 C C . LEU A 1 102 ? -21.102 -1.050 13.924 1.00 93.81 102 LEU A C 1
ATOM 767 O O . LEU A 1 102 ? -21.091 -1.458 12.767 1.00 93.81 102 LEU A O 1
ATOM 771 N N . GLY A 1 103 ? -20.356 -0.013 14.319 1.00 90.00 103 GLY A N 1
ATOM 772 C CA . GLY A 1 103 ? -19.442 0.701 13.421 1.00 90.00 103 GLY A CA 1
ATOM 773 C C . GLY A 1 103 ? -18.349 -0.199 12.838 1.00 90.00 103 GLY A C 1
ATOM 774 O O . GLY A 1 103 ? -18.124 -0.194 11.628 1.00 90.00 103 GLY A O 1
ATOM 775 N N . VAL A 1 104 ? -17.714 -1.028 13.672 1.00 90.00 104 VAL A N 1
ATOM 776 C CA . VAL A 1 104 ? -16.693 -1.991 13.217 1.00 90.00 104 VAL A CA 1
ATOM 777 C C . VAL A 1 104 ? -17.290 -3.016 12.250 1.00 90.00 104 VAL A C 1
ATOM 779 O O . VAL A 1 104 ? -16.700 -3.298 11.207 1.00 90.00 104 VAL A O 1
ATOM 782 N N . VAL A 1 105 ? -18.483 -3.534 12.556 1.00 93.50 105 VAL A N 1
ATOM 783 C CA . VAL A 1 105 ? -19.192 -4.484 11.686 1.00 93.50 105 VAL A CA 1
ATOM 784 C C . VAL A 1 105 ? -19.513 -3.862 10.326 1.00 93.50 105 VAL A C 1
ATOM 786 O O . VAL A 1 105 ? -19.314 -4.519 9.308 1.00 93.50 105 VAL A O 1
ATOM 789 N N . ILE A 1 106 ? -19.948 -2.599 10.279 1.00 92.94 106 ILE A N 1
ATOM 790 C CA . ILE A 1 106 ? -20.237 -1.899 9.016 1.00 92.94 106 ILE A CA 1
ATOM 791 C C . ILE A 1 106 ? -18.974 -1.768 8.155 1.00 92.94 106 ILE A C 1
ATOM 793 O O . ILE A 1 106 ? -19.030 -2.030 6.954 1.00 92.94 106 ILE A O 1
ATOM 797 N N . ILE A 1 107 ? -17.830 -1.412 8.748 1.00 88.69 107 ILE A N 1
ATOM 798 C CA . ILE A 1 107 ? -16.560 -1.283 8.012 1.00 88.69 107 ILE A CA 1
ATOM 799 C C . ILE A 1 107 ? -16.125 -2.640 7.437 1.00 88.69 107 ILE A C 1
ATOM 801 O O . ILE A 1 107 ? -15.734 -2.723 6.271 1.00 88.69 107 ILE A O 1
ATOM 805 N N . LEU A 1 108 ? -16.239 -3.715 8.224 1.00 88.62 108 LEU A N 1
ATOM 806 C CA . LEU A 1 108 ? -15.935 -5.076 7.770 1.00 88.62 108 LEU A CA 1
ATOM 807 C C . LEU A 1 108 ? -16.896 -5.551 6.669 1.00 88.62 108 LEU A C 1
ATOM 809 O O . LEU A 1 108 ? -16.460 -6.165 5.695 1.00 88.62 108 LEU A O 1
ATOM 813 N N . ALA A 1 109 ? -18.188 -5.239 6.784 1.00 91.75 109 ALA A N 1
ATOM 814 C CA . ALA A 1 109 ? -19.181 -5.579 5.769 1.00 91.75 109 ALA A CA 1
ATOM 815 C C . ALA A 1 109 ? -18.924 -4.831 4.451 1.00 91.75 109 ALA A C 1
ATOM 817 O O . ALA A 1 109 ? -18.962 -5.438 3.380 1.00 91.75 109 ALA A O 1
ATOM 818 N N . ALA A 1 110 ? -18.598 -3.536 4.521 1.00 89.31 110 ALA A N 1
ATOM 819 C CA . ALA A 1 110 ? -18.236 -2.738 3.352 1.00 89.31 110 ALA A CA 1
ATOM 820 C C . ALA A 1 110 ? -16.995 -3.304 2.645 1.00 89.31 110 ALA A C 1
ATOM 822 O O . ALA A 1 110 ? -16.991 -3.427 1.420 1.00 89.31 110 ALA A O 1
ATOM 823 N N . TYR A 1 111 ? -15.977 -3.712 3.411 1.00 82.62 111 TYR A N 1
ATOM 824 C CA . TYR A 1 111 ? -14.798 -4.386 2.866 1.00 82.62 111 TYR A CA 1
ATOM 825 C C . TYR A 1 111 ? -15.186 -5.648 2.088 1.00 82.62 111 TYR A C 1
ATOM 827 O O . TYR A 1 111 ? -14.797 -5.816 0.933 1.00 82.62 111 TYR A O 1
ATOM 835 N N . PHE A 1 112 ? -15.997 -6.514 2.693 1.00 86.00 112 PHE A N 1
ATOM 836 C CA . PHE A 1 112 ? -16.386 -7.777 2.074 1.00 86.00 112 PHE A CA 1
ATOM 837 C C . PHE A 1 112 ? -17.156 -7.566 0.763 1.00 86.00 112 PHE A C 1
ATOM 839 O O . PHE A 1 112 ? -16.866 -8.215 -0.243 1.00 86.00 112 PHE A O 1
ATOM 846 N N . LEU A 1 113 ? -18.085 -6.605 0.747 1.00 87.75 113 LEU A N 1
ATOM 847 C CA . LEU A 1 113 ? -18.856 -6.262 -0.448 1.00 87.75 113 LEU A CA 1
ATOM 848 C C . LEU A 1 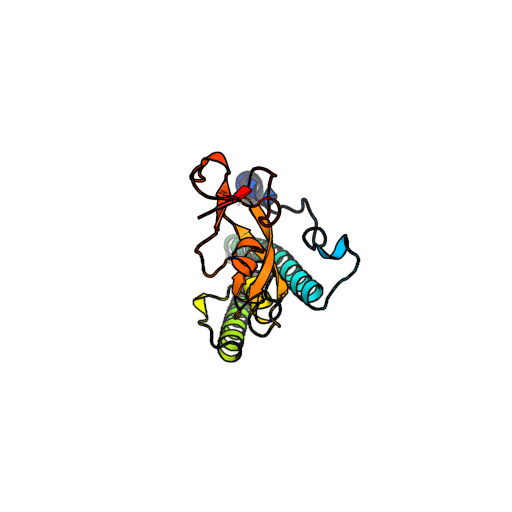113 ? -17.967 -5.764 -1.590 1.00 87.75 113 LEU A C 1
ATOM 850 O O . LEU A 1 113 ? -18.106 -6.230 -2.718 1.00 87.75 113 LEU A O 1
ATOM 854 N N . ILE A 1 114 ? -17.037 -4.849 -1.313 1.00 84.12 114 ILE A N 1
ATOM 855 C CA . ILE A 1 114 ? -16.168 -4.288 -2.353 1.00 84.12 114 ILE A CA 1
ATOM 856 C C . ILE A 1 114 ? -15.232 -5.369 -2.921 1.00 84.12 114 ILE A C 1
ATOM 858 O O . ILE A 1 114 ? -15.043 -5.414 -4.134 1.00 84.12 114 ILE A O 1
ATOM 862 N N . VAL A 1 115 ? -14.687 -6.270 -2.089 1.00 79.94 115 VAL A N 1
ATOM 863 C CA . VAL A 1 115 ? -13.829 -7.375 -2.566 1.00 79.94 115 VAL A CA 1
ATOM 864 C C . VAL A 1 115 ? -14.592 -8.266 -3.545 1.00 79.94 115 VAL A C 1
ATOM 866 O O . VAL A 1 115 ? -14.063 -8.607 -4.603 1.00 79.94 115 VAL A O 1
ATOM 869 N N . ILE A 1 116 ? -15.837 -8.615 -3.215 1.00 83.56 116 ILE A N 1
ATOM 870 C CA . ILE A 1 116 ? -16.687 -9.443 -4.078 1.00 83.56 116 ILE A CA 1
ATOM 871 C C . ILE A 1 116 ? -16.996 -8.715 -5.386 1.00 83.56 116 ILE A C 1
ATOM 873 O O . ILE A 1 116 ? -16.839 -9.299 -6.456 1.00 83.56 116 ILE A O 1
ATOM 877 N N . LEU A 1 117 ? -17.388 -7.440 -5.315 1.00 84.06 117 LEU A N 1
ATOM 878 C CA . LEU A 1 117 ? -17.690 -6.638 -6.502 1.00 84.06 117 LEU A CA 1
ATOM 879 C C . LEU A 1 117 ? -16.480 -6.551 -7.436 1.00 84.06 117 LEU A C 1
ATOM 881 O O . LEU A 1 117 ? -16.599 -6.851 -8.620 1.00 84.06 117 LEU A O 1
ATOM 885 N N . VAL A 1 118 ? -15.303 -6.209 -6.908 1.00 76.75 118 VAL A N 1
ATOM 886 C CA . VAL A 1 118 ? -14.077 -6.126 -7.715 1.00 76.75 118 VAL A CA 1
ATOM 887 C C . VAL A 1 118 ? -13.704 -7.495 -8.283 1.00 76.75 118 VAL A C 1
ATOM 889 O O . VAL A 1 118 ? -13.367 -7.576 -9.458 1.00 76.75 118 VAL A O 1
ATOM 892 N N . GLY A 1 119 ? -13.816 -8.572 -7.499 1.00 74.06 119 GLY A N 1
ATOM 893 C CA . GLY A 1 119 ? -13.545 -9.933 -7.973 1.00 74.06 119 GLY A CA 1
ATOM 894 C C . GLY A 1 119 ? -14.422 -10.344 -9.159 1.00 74.06 119 GLY A C 1
ATOM 895 O O . GLY A 1 119 ? -13.915 -10.926 -10.117 1.00 74.06 119 GLY A O 1
ATOM 896 N N . ILE A 1 120 ? -15.707 -9.974 -9.138 1.00 80.62 120 ILE A N 1
ATOM 897 C CA . ILE A 1 120 ? -16.642 -10.228 -10.244 1.00 80.62 120 ILE A CA 1
ATOM 898 C C . ILE A 1 120 ? -16.275 -9.397 -11.479 1.00 80.62 120 ILE A C 1
ATOM 900 O O . ILE A 1 120 ? -16.301 -9.926 -12.588 1.00 80.62 120 ILE A O 1
ATOM 904 N N . LEU A 1 121 ? -15.915 -8.120 -11.310 1.00 77.88 121 LEU A N 1
ATOM 905 C CA . LEU A 1 121 ? -15.574 -7.252 -12.442 1.00 77.88 121 LEU A CA 1
ATOM 906 C C . LEU A 1 121 ? -14.234 -7.612 -13.098 1.00 77.88 121 LEU A C 1
ATOM 908 O O . LEU A 1 121 ? -14.107 -7.481 -14.312 1.00 77.88 121 LEU A O 1
ATOM 912 N N . THR A 1 122 ? -13.233 -8.039 -12.322 1.00 69.50 122 THR A N 1
ATOM 913 C CA . THR A 1 122 ? -11.880 -8.298 -12.844 1.00 69.50 122 THR A CA 1
ATOM 914 C C . THR A 1 122 ? -11.587 -9.772 -13.109 1.00 69.50 122 THR A C 1
ATOM 916 O O . THR A 1 122 ? -10.497 -10.085 -13.576 1.00 69.50 122 THR A O 1
ATOM 919 N N . GLY A 1 123 ? -12.505 -10.691 -12.787 1.00 69.12 123 GLY A N 1
ATOM 920 C CA . GLY A 1 123 ? -12.302 -12.135 -12.972 1.00 69.12 123 GLY A CA 1
ATOM 921 C C . GLY A 1 123 ? -11.169 -12.724 -12.119 1.00 69.12 123 GLY A C 1
ATOM 922 O O . GLY A 1 123 ? -10.648 -13.791 -12.428 1.00 69.12 123 GLY A O 1
ATOM 923 N N . THR A 1 124 ? -10.762 -12.027 -11.054 1.00 64.19 124 THR A N 1
ATOM 924 C CA . THR A 1 124 ? -9.667 -12.441 -10.161 1.00 64.19 124 THR A CA 1
ATOM 925 C C . THR A 1 124 ? -10.211 -12.865 -8.807 1.00 64.19 124 THR A C 1
ATOM 927 O O . THR A 1 124 ? -11.185 -12.286 -8.324 1.00 64.19 124 THR A O 1
ATOM 930 N N . ASN A 1 125 ? -9.537 -13.803 -8.148 1.00 64.19 125 ASN A N 1
ATOM 931 C CA . ASN A 1 125 ? -9.975 -14.311 -6.855 1.00 64.19 125 ASN A CA 1
ATOM 932 C C . ASN A 1 125 ? -9.933 -13.222 -5.759 1.00 64.19 125 ASN A C 1
ATOM 934 O O . ASN A 1 125 ? -9.022 -12.388 -5.734 1.00 64.19 125 ASN A O 1
ATOM 938 N N . PRO A 1 126 ? -10.892 -13.237 -4.813 1.00 57.28 126 PRO A N 1
ATOM 939 C CA . PRO A 1 126 ? -10.987 -12.251 -3.732 1.00 57.28 126 PRO A CA 1
ATOM 940 C C . PRO A 1 126 ? -9.765 -12.251 -2.795 1.00 57.28 126 PRO A C 1
ATOM 942 O O . PRO A 1 126 ? -9.513 -11.261 -2.112 1.00 57.28 126 PRO A O 1
ATOM 945 N N . SER A 1 127 ? -8.984 -13.335 -2.789 1.00 59.41 127 SER A N 1
ATOM 946 C CA . SER A 1 127 ? -7.782 -13.509 -1.965 1.00 59.41 127 SER A CA 1
ATOM 947 C C . SER A 1 127 ? -6.608 -12.605 -2.364 1.00 59.41 127 SER A C 1
ATOM 949 O O . SER A 1 127 ? -5.759 -12.320 -1.523 1.00 59.41 127 SER A O 1
ATOM 951 N N . ASP A 1 128 ? -6.574 -12.102 -3.603 1.00 60.69 128 ASP A N 1
ATOM 952 C CA . ASP A 1 128 ? -5.461 -11.277 -4.108 1.00 60.69 128 ASP A CA 1
ATOM 953 C C . ASP A 1 128 ? -5.686 -9.768 -3.867 1.00 60.69 128 ASP A C 1
ATOM 955 O O . ASP A 1 128 ? -4.795 -8.924 -4.032 1.00 60.69 128 ASP A O 1
ATOM 959 N N . LYS A 1 129 ? -6.901 -9.393 -3.452 1.00 58.25 129 LYS A N 1
ATOM 960 C CA . LYS A 1 129 ? -7.368 -8.006 -3.398 1.00 58.25 129 LYS A CA 1
ATOM 961 C C . LYS A 1 129 ? -7.437 -7.517 -1.947 1.00 58.25 129 LYS A C 1
ATOM 963 O O . LYS A 1 129 ? -8.474 -7.575 -1.297 1.00 58.25 129 LYS A O 1
ATOM 968 N N . SER A 1 130 ? -6.336 -6.952 -1.446 1.00 63.50 130 SER A N 1
ATOM 969 C CA . SER A 1 130 ? -6.376 -6.138 -0.224 1.00 63.50 130 SER A CA 1
ATOM 970 C C . SER A 1 130 ? -6.907 -4.742 -0.554 1.00 63.50 130 SER A C 1
ATOM 972 O O . SER A 1 130 ? -6.209 -3.933 -1.172 1.00 63.50 130 SER A O 1
ATOM 974 N N . LEU A 1 131 ? -8.144 -4.443 -0.144 1.00 64.94 131 LEU A N 1
ATOM 975 C CA . LEU A 1 131 ? -8.753 -3.116 -0.346 1.00 64.94 131 LEU A CA 1
ATOM 976 C C . LEU A 1 131 ? -8.056 -2.008 0.441 1.00 64.94 131 LEU A C 1
ATOM 978 O O . LEU A 1 131 ? -8.056 -0.851 0.040 1.00 64.94 131 LEU A O 1
ATOM 982 N N . PHE A 1 132 ? -7.418 -2.369 1.550 1.00 66.19 132 PHE A N 1
ATOM 983 C CA . PHE A 1 132 ? -6.636 -1.445 2.364 1.00 66.19 132 PHE A CA 1
ATOM 984 C C . PHE A 1 132 ? -5.203 -1.279 1.827 1.00 66.19 132 PHE A C 1
ATOM 986 O O . PHE A 1 132 ? -4.351 -0.689 2.491 1.00 66.19 132 PHE A O 1
ATOM 993 N N . GLY A 1 133 ? -4.917 -1.825 0.638 1.00 63.62 133 GLY A N 1
ATOM 994 C CA . GLY A 1 133 ? -3.642 -1.833 -0.079 1.00 63.62 133 GLY A CA 1
ATOM 995 C C . GLY A 1 133 ? -3.710 -1.111 -1.428 1.00 63.62 133 GLY A C 1
ATOM 996 O O . GLY A 1 133 ? -4.763 -0.638 -1.838 1.00 63.62 133 GLY A O 1
ATOM 997 N N . LYS A 1 134 ? -2.589 -1.061 -2.160 1.00 64.31 134 LYS A N 1
ATOM 998 C CA . LYS A 1 134 ? -2.576 -0.568 -3.553 1.00 64.31 134 LYS A CA 1
ATOM 999 C C . LYS A 1 134 ? -3.302 -1.530 -4.527 1.00 64.31 134 LYS A C 1
ATOM 1001 O O . LYS A 1 134 ? -3.550 -1.179 -5.669 1.00 64.31 134 LYS A O 1
ATOM 1006 N N . ASN A 1 135 ? -3.711 -2.718 -4.072 1.00 67.00 135 ASN A N 1
ATOM 1007 C CA . ASN A 1 135 ? -4.111 -3.842 -4.928 1.00 67.00 135 ASN A CA 1
ATOM 1008 C C . ASN A 1 135 ? -5.435 -3.646 -5.688 1.00 67.00 135 ASN A C 1
ATOM 1010 O O . ASN A 1 135 ? -5.596 -4.236 -6.754 1.00 67.00 135 ASN A O 1
ATOM 1014 N N . TRP A 1 136 ? -6.385 -2.851 -5.174 1.00 71.56 136 TRP A N 1
ATOM 1015 C CA . TRP A 1 136 ? -7.618 -2.540 -5.917 1.00 71.56 136 TRP A CA 1
ATOM 1016 C C . TRP A 1 136 ? -7.421 -1.398 -6.919 1.00 71.56 136 TRP A C 1
ATOM 1018 O O . TRP A 1 136 ? -7.990 -1.456 -8.002 1.00 71.56 136 TRP A O 1
ATOM 1028 N N . SER A 1 137 ? -6.570 -0.411 -6.607 1.00 70.88 137 SER A N 1
ATOM 1029 C CA . SER A 1 137 ? -6.156 0.614 -7.579 1.00 70.88 137 SER A CA 1
ATOM 1030 C C . SER A 1 137 ? -5.494 -0.037 -8.789 1.00 70.88 137 SER A C 1
ATOM 1032 O O . SER A 1 137 ? -5.813 0.313 -9.917 1.00 70.88 137 SER A O 1
ATOM 1034 N N . ASN A 1 138 ? -4.692 -1.084 -8.569 1.00 67.19 138 ASN A N 1
ATOM 1035 C CA . ASN A 1 138 ? -4.036 -1.843 -9.636 1.00 67.19 138 ASN A CA 1
ATOM 1036 C C . ASN A 1 138 ? -5.005 -2.493 -10.644 1.00 67.19 138 ASN A C 1
ATOM 1038 O O . ASN A 1 138 ? -4.573 -2.848 -11.734 1.00 67.19 138 ASN A O 1
ATOM 1042 N N . ALA A 1 139 ? -6.290 -2.666 -10.304 1.00 65.19 139 ALA A N 1
ATOM 1043 C CA . ALA A 1 139 ? -7.301 -3.146 -11.249 1.00 65.19 139 ALA A CA 1
ATOM 1044 C C . ALA A 1 139 ? -7.674 -2.101 -12.313 1.00 65.19 139 ALA A C 1
ATOM 1046 O O . ALA A 1 139 ? -8.097 -2.464 -13.404 1.00 65.19 139 ALA A O 1
ATOM 1047 N N . PHE A 1 140 ? -7.531 -0.816 -11.985 1.00 67.25 140 PHE A N 1
ATOM 1048 C CA . PHE A 1 140 ? -7.866 0.308 -12.863 1.00 67.25 140 PHE A CA 1
ATOM 1049 C C . PHE A 1 140 ? -6.619 1.046 -13.358 1.00 67.25 140 PHE A C 1
ATOM 1051 O O . PHE A 1 140 ? -6.631 1.662 -14.417 1.00 67.25 140 PHE A O 1
ATOM 1058 N N . CYS A 1 141 ? -5.543 0.971 -12.583 1.00 73.50 141 CYS A N 1
ATOM 1059 C CA . CYS A 1 141 ? -4.287 1.664 -12.782 1.00 73.50 141 CYS A CA 1
ATOM 1060 C C . CYS A 1 141 ? -3.149 0.703 -12.458 1.00 73.50 141 CYS A C 1
ATOM 1062 O O . CYS A 1 141 ? -2.584 0.735 -11.367 1.00 73.50 141 CYS A O 1
ATOM 1064 N N . THR A 1 142 ? -2.824 -0.183 -13.398 1.00 65.44 142 THR A N 1
ATOM 1065 C CA . THR A 1 142 ? -1.651 -1.056 -13.289 1.00 65.44 142 THR A CA 1
ATOM 1066 C C . THR A 1 142 ? -0.397 -0.185 -13.155 1.00 65.44 142 THR A C 1
ATOM 1068 O O . THR A 1 142 ? -0.159 0.643 -14.039 1.00 65.44 142 THR A O 1
ATOM 1071 N N . PRO A 1 143 ? 0.399 -0.311 -12.078 1.00 64.62 143 PRO A N 1
ATOM 1072 C CA . PRO A 1 143 ? 1.660 0.417 -11.972 1.00 64.62 143 PRO A CA 1
ATOM 1073 C C . PRO A 1 143 ? 2.595 -0.029 -13.099 1.00 64.62 143 PRO A C 1
ATOM 1075 O O . PRO A 1 143 ? 2.547 -1.193 -13.508 1.00 64.62 143 PRO A O 1
ATOM 1078 N N . SER A 1 144 ? 3.435 0.877 -13.602 1.00 58.47 144 SER A N 1
ATOM 1079 C CA . SER A 1 144 ? 4.355 0.594 -14.714 1.00 58.47 144 SER A CA 1
ATOM 1080 C C . SER A 1 144 ? 5.344 -0.530 -14.416 1.00 58.47 144 SER A C 1
ATOM 1082 O O . SER A 1 144 ? 5.785 -1.175 -15.358 1.00 58.47 144 SER A O 1
ATOM 1084 N N . ASP A 1 145 ? 5.600 -0.797 -13.133 1.00 62.12 145 ASP A N 1
ATOM 1085 C CA . ASP A 1 145 ? 6.422 -1.894 -12.603 1.00 62.12 145 ASP A CA 1
ATOM 1086 C C . ASP A 1 145 ? 5.748 -3.272 -12.589 1.00 62.12 145 ASP A C 1
ATOM 1088 O O . ASP A 1 145 ? 6.377 -4.275 -12.245 1.00 62.12 145 ASP A O 1
ATOM 1092 N N . SER A 1 146 ? 4.446 -3.347 -12.882 1.00 63.50 146 SER A N 1
ATOM 1093 C CA . SER A 1 146 ? 3.717 -4.616 -12.832 1.00 63.50 146 SER A CA 1
ATOM 1094 C C . SER A 1 146 ? 3.819 -5.384 -14.153 1.00 63.50 146 SER A C 1
ATOM 1096 O O . SER A 1 146 ? 3.706 -4.784 -15.222 1.00 63.50 146 SER A O 1
ATOM 1098 N N . PRO A 1 147 ? 3.918 -6.728 -14.114 1.00 59.91 147 PRO A N 1
ATOM 1099 C CA . PRO A 1 147 ? 3.933 -7.548 -15.329 1.00 59.91 147 PRO A CA 1
ATOM 1100 C C . PRO A 1 147 ? 2.644 -7.406 -16.155 1.00 59.91 147 PRO A C 1
ATOM 1102 O O . PRO A 1 147 ? 2.650 -7.695 -17.342 1.00 59.91 147 PRO A O 1
ATOM 1105 N N . ALA A 1 148 ? 1.558 -6.924 -15.540 1.00 64.69 148 ALA A N 1
ATOM 1106 C CA . ALA A 1 148 ? 0.274 -6.676 -16.188 1.00 64.69 148 ALA A CA 1
ATOM 1107 C C . ALA A 1 148 ? 0.151 -5.281 -16.837 1.00 64.69 148 ALA A C 1
ATOM 1109 O O . ALA A 1 148 ? -0.851 -5.019 -17.494 1.00 64.69 148 ALA A O 1
ATOM 1110 N N . TYR A 1 149 ? 1.137 -4.384 -16.685 1.00 72.31 149 TYR A N 1
ATOM 1111 C CA . TYR A 1 149 ? 1.086 -3.032 -17.266 1.00 72.31 149 TYR A CA 1
ATOM 1112 C C . TYR A 1 149 ? 0.969 -3.028 -18.795 1.00 72.31 149 TYR A C 1
ATOM 1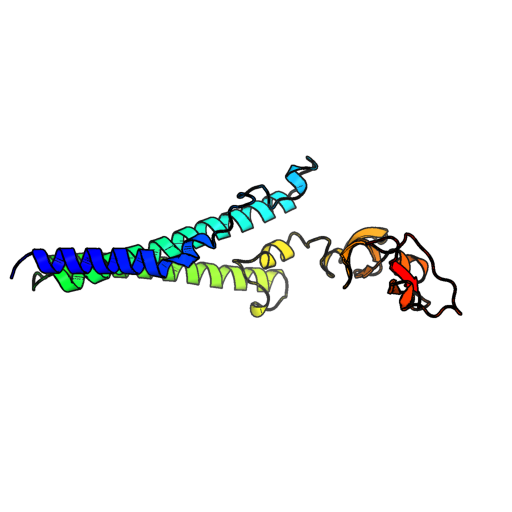114 O O . TYR A 1 149 ? 0.364 -2.134 -19.384 1.00 72.31 149 TYR A O 1
ATOM 1122 N N . CYS A 1 150 ? 1.573 -4.025 -19.436 1.00 70.88 150 CYS A N 1
ATOM 1123 C CA . CYS A 1 150 ? 1.648 -4.115 -20.887 1.00 70.88 150 CYS A CA 1
ATOM 1124 C C . CYS A 1 150 ? 0.423 -4.788 -21.523 1.00 70.88 150 CYS A C 1
ATOM 1126 O O . CYS A 1 150 ? 0.314 -4.803 -22.747 1.00 70.88 150 CYS A O 1
ATOM 1128 N N . VAL A 1 151 ? -0.510 -5.316 -20.725 1.00 72.44 151 VAL A N 1
ATOM 1129 C CA . VAL A 1 151 ? -1.714 -5.990 -21.225 1.00 72.44 151 VAL A CA 1
ATOM 1130 C C . VAL A 1 151 ? -2.633 -4.958 -21.884 1.00 72.44 151 VAL A C 1
ATOM 1132 O O . VAL A 1 151 ? -3.071 -4.001 -21.246 1.00 72.44 151 VAL A O 1
ATOM 1135 N N . GLY A 1 152 ? -2.901 -5.123 -23.182 1.00 68.62 152 GLY A N 1
ATOM 1136 C CA . GLY A 1 152 ? -3.702 -4.180 -23.974 1.00 68.62 152 GLY A CA 1
ATOM 1137 C C . GLY A 1 152 ? -2.991 -2.876 -24.370 1.00 68.62 152 GLY A C 1
ATOM 1138 O O . GLY A 1 152 ? -3.622 -2.007 -24.977 1.00 68.62 152 GLY A O 1
ATOM 1139 N N . LYS A 1 153 ? -1.693 -2.720 -24.066 1.00 75.25 153 LYS A N 1
ATOM 1140 C CA . LYS A 1 153 ? -0.867 -1.631 -24.608 1.00 75.25 153 LYS A CA 1
ATOM 1141 C C . LYS A 1 153 ? -0.198 -2.040 -25.918 1.00 75.25 153 LYS A C 1
ATOM 1143 O O . LYS A 1 153 ? 0.087 -3.207 -26.148 1.00 75.25 153 LYS A O 1
ATOM 1148 N N . ALA A 1 154 ? 0.080 -1.051 -26.767 1.00 75.00 154 ALA A N 1
ATOM 1149 C CA . ALA A 1 154 ? 0.843 -1.267 -27.991 1.00 75.00 154 ALA A CA 1
ATOM 1150 C C . ALA A 1 154 ? 2.292 -1.679 -27.682 1.00 75.00 154 ALA A C 1
ATOM 1152 O O . ALA A 1 154 ? 2.901 -1.180 -26.722 1.00 75.00 154 ALA A O 1
ATOM 1153 N N . ASP A 1 155 ? 2.843 -2.548 -28.531 1.00 82.06 155 ASP A N 1
ATOM 1154 C CA . ASP A 1 155 ? 4.256 -2.919 -28.496 1.00 82.06 155 ASP A CA 1
ATOM 1155 C C . ASP A 1 155 ? 5.139 -1.666 -28.649 1.00 82.06 155 ASP A C 1
ATOM 1157 O O . ASP A 1 155 ? 4.859 -0.782 -29.463 1.00 82.06 155 ASP A O 1
ATOM 1161 N N . GLY A 1 156 ? 6.192 -1.570 -27.834 1.00 73.38 156 GLY A N 1
ATOM 1162 C CA . GLY A 1 156 ? 7.095 -0.413 -27.788 1.00 73.38 156 GLY A CA 1
ATOM 1163 C C . GLY A 1 156 ? 6.677 0.702 -26.821 1.00 73.38 156 GLY A C 1
ATOM 1164 O O . GLY A 1 156 ? 7.345 1.730 -26.750 1.00 73.38 156 GLY A O 1
ATOM 1165 N N . SER A 1 157 ? 5.601 0.522 -26.049 1.00 79.31 157 SER A N 1
ATOM 1166 C CA . SER A 1 157 ? 5.280 1.441 -24.952 1.00 79.31 157 SER A CA 1
ATOM 1167 C C . SER A 1 157 ? 6.264 1.287 -23.787 1.00 79.31 157 SER A C 1
ATOM 1169 O O . SER A 1 157 ? 6.606 0.173 -23.392 1.00 79.31 157 SER A O 1
ATOM 1171 N N . ASN A 1 158 ? 6.719 2.413 -23.230 1.00 78.44 158 ASN A N 1
ATOM 1172 C CA . ASN A 1 158 ? 7.639 2.411 -22.095 1.00 78.44 158 ASN A CA 1
ATOM 1173 C C . ASN A 1 158 ? 6.923 1.864 -20.858 1.00 78.44 158 ASN A C 1
ATOM 1175 O O . ASN A 1 158 ? 5.870 2.373 -20.464 1.00 78.44 158 ASN A O 1
ATOM 1179 N N . CYS A 1 159 ? 7.512 0.847 -20.248 1.00 77.19 159 CYS A N 1
ATOM 1180 C CA . CYS A 1 159 ? 7.112 0.295 -18.963 1.00 77.19 159 CYS A CA 1
ATOM 1181 C C . CYS A 1 159 ? 8.283 0.415 -17.990 1.00 77.19 159 CYS A C 1
ATOM 1183 O O . CYS A 1 159 ? 9.397 0.757 -18.387 1.00 77.19 159 CYS A O 1
ATOM 1185 N N . THR A 1 160 ? 8.046 0.154 -16.714 1.00 77.56 160 THR A N 1
ATOM 1186 C CA . THR A 1 160 ? 9.123 0.137 -15.731 1.00 77.56 160 THR A CA 1
ATOM 1187 C C . THR A 1 160 ? 9.388 -1.318 -15.375 1.00 77.56 160 THR A C 1
ATOM 1189 O O . THR A 1 160 ? 8.473 -2.097 -15.139 1.00 77.56 160 THR A O 1
ATOM 1192 N N . VAL A 1 161 ? 10.644 -1.736 -15.421 1.00 76.06 161 VAL A N 1
ATOM 1193 C CA . VAL A 1 161 ? 11.047 -3.097 -15.088 1.00 76.06 161 VAL A CA 1
ATOM 1194 C C . VAL A 1 161 ? 11.856 -3.046 -13.805 1.00 76.06 161 VAL A C 1
ATOM 1196 O O . VAL A 1 161 ? 12.813 -2.281 -13.675 1.00 76.06 161 VAL A O 1
ATOM 1199 N N . THR A 1 162 ? 11.457 -3.865 -12.840 1.00 67.19 162 THR A N 1
ATOM 1200 C CA . THR A 1 162 ? 12.235 -4.080 -11.624 1.00 67.19 162 THR A CA 1
ATOM 1201 C C . THR A 1 162 ? 12.994 -5.389 -11.778 1.00 67.19 162 THR A C 1
ATOM 1203 O O . THR A 1 162 ? 12.399 -6.465 -11.824 1.00 67.19 162 THR A O 1
ATOM 1206 N N . ILE A 1 163 ? 14.316 -5.291 -11.885 1.00 69.44 163 ILE A N 1
ATOM 1207 C CA . ILE A 1 163 ? 15.234 -6.432 -11.847 1.00 69.44 163 ILE A CA 1
ATOM 1208 C C . ILE A 1 163 ? 15.888 -6.496 -10.462 1.00 69.44 163 ILE A C 1
ATOM 1210 O O . ILE A 1 163 ? 15.874 -5.520 -9.714 1.00 69.44 163 ILE A O 1
ATOM 1214 N N . SER A 1 164 ? 16.507 -7.624 -10.106 1.00 59.38 164 SER A N 1
ATOM 1215 C CA . SER A 1 164 ? 17.153 -7.837 -8.795 1.00 59.38 164 SER A CA 1
ATOM 1216 C C . SER A 1 164 ? 18.236 -6.807 -8.421 1.00 59.38 164 SER A C 1
ATOM 1218 O O . SER A 1 164 ? 18.725 -6.825 -7.296 1.00 59.38 164 SER A O 1
ATOM 1220 N N . GLN A 1 165 ? 18.627 -5.933 -9.354 1.00 58.12 165 GLN A N 1
ATOM 1221 C CA . GLN A 1 165 ? 19.663 -4.910 -9.198 1.00 58.12 165 GLN A CA 1
ATOM 1222 C C . GLN A 1 165 ? 19.137 -3.461 -9.303 1.00 58.12 165 GLN A C 1
ATOM 1224 O O . GLN A 1 165 ? 19.936 -2.529 -9.234 1.00 58.12 165 GLN A O 1
ATOM 1229 N N . GLY A 1 166 ? 17.821 -3.252 -9.443 1.00 63.00 166 GLY A N 1
ATOM 1230 C CA . GLY A 1 166 ? 17.212 -1.918 -9.486 1.00 63.00 166 GLY A CA 1
ATOM 1231 C C . GLY A 1 166 ? 15.961 -1.822 -10.364 1.00 63.00 166 GLY A C 1
ATOM 1232 O O . GLY A 1 166 ? 15.602 -2.750 -11.089 1.00 63.00 166 GLY A O 1
ATOM 1233 N N . THR A 1 167 ? 15.300 -0.669 -10.292 1.00 74.25 167 THR A N 1
ATOM 1234 C CA . THR A 1 167 ? 14.143 -0.299 -11.118 1.00 74.25 167 THR A CA 1
ATOM 1235 C C . THR A 1 167 ? 14.602 0.606 -12.261 1.00 74.25 167 THR A C 1
ATOM 1237 O O . THR A 1 167 ? 15.406 1.512 -12.042 1.00 74.25 167 THR A O 1
ATOM 1240 N N . GLY A 1 168 ? 14.085 0.410 -13.472 1.00 71.06 168 GLY A N 1
ATOM 1241 C CA . GLY A 1 168 ? 14.225 1.415 -14.528 1.00 71.06 168 GLY A CA 1
ATOM 1242 C C . GLY A 1 168 ? 13.478 1.069 -15.808 1.00 71.06 168 GLY A C 1
ATOM 1243 O O . GLY A 1 168 ? 12.526 0.298 -15.778 1.00 71.06 168 GLY A O 1
ATOM 1244 N N . ASN A 1 169 ? 13.857 1.683 -16.927 1.00 78.25 169 ASN A N 1
ATOM 1245 C CA . ASN A 1 169 ? 13.023 1.669 -18.129 1.00 78.25 169 ASN A CA 1
ATOM 1246 C C . ASN A 1 169 ? 13.059 0.313 -18.852 1.00 78.25 169 ASN A C 1
ATOM 1248 O O . ASN A 1 169 ? 14.119 -0.207 -19.201 1.00 78.25 169 ASN A O 1
ATOM 1252 N N . GLY A 1 170 ? 11.873 -0.228 -19.106 1.00 78.81 170 GLY A N 1
ATOM 1253 C CA . GLY A 1 170 ? 11.601 -1.355 -19.988 1.00 78.81 170 GLY A CA 1
ATOM 1254 C C . GLY A 1 170 ? 10.646 -0.955 -21.114 1.00 78.81 170 GLY A C 1
ATOM 1255 O O . GLY A 1 170 ? 10.173 0.181 -21.196 1.00 78.81 170 GLY A O 1
ATOM 1256 N N . VAL A 1 171 ? 10.351 -1.904 -21.992 1.00 81.12 171 VAL A N 1
ATOM 1257 C CA . VAL A 1 171 ? 9.412 -1.743 -23.105 1.00 81.12 171 VAL A CA 1
ATOM 1258 C C . VAL A 1 171 ? 8.440 -2.915 -23.155 1.00 81.12 171 VAL A C 1
ATOM 1260 O O . VAL A 1 171 ? 8.798 -4.059 -22.873 1.00 81.12 171 VAL A O 1
ATOM 1263 N N . CYS A 1 172 ? 7.193 -2.629 -23.511 1.00 81.81 172 CYS A N 1
ATOM 1264 C CA . CYS A 1 172 ? 6.164 -3.644 -23.673 1.00 81.81 172 CYS A CA 1
ATOM 1265 C C . CYS A 1 172 ? 6.345 -4.413 -24.985 1.00 81.81 172 CYS A C 1
ATOM 1267 O O . CYS A 1 172 ? 6.483 -3.802 -26.049 1.00 81.81 172 CYS A O 1
ATOM 1269 N N . LYS A 1 173 ? 6.307 -5.746 -24.912 1.00 83.38 173 LYS A N 1
ATOM 1270 C CA . LYS A 1 173 ? 6.273 -6.648 -26.071 1.00 83.38 173 LYS A CA 1
ATOM 1271 C C . LYS A 1 173 ? 5.446 -7.882 -25.726 1.00 83.38 173 LYS A C 1
ATOM 1273 O O . LYS A 1 173 ? 5.722 -8.513 -24.706 1.00 83.38 173 LYS A O 1
ATOM 1278 N N . ASN A 1 174 ? 4.478 -8.252 -26.565 1.00 78.81 174 ASN A N 1
ATOM 1279 C CA . ASN A 1 174 ? 3.588 -9.402 -26.318 1.00 78.81 174 ASN A CA 1
ATOM 1280 C C . ASN A 1 174 ? 2.940 -9.361 -24.920 1.00 78.81 174 ASN A C 1
ATOM 1282 O O . ASN A 1 174 ? 2.995 -10.338 -24.176 1.00 78.81 174 ASN A O 1
ATOM 1286 N N . GLU A 1 175 ? 2.394 -8.204 -24.538 1.00 73.94 175 GLU A N 1
ATOM 1287 C CA . GLU A 1 175 ? 1.724 -7.990 -23.243 1.00 73.94 175 GLU A CA 1
ATOM 1288 C C . GLU A 1 175 ? 2.615 -8.161 -21.995 1.00 73.94 175 GLU A C 1
ATOM 1290 O O . GLU A 1 175 ? 2.121 -8.079 -20.871 1.00 73.94 175 GLU A O 1
ATOM 1295 N N . ALA A 1 176 ? 3.933 -8.313 -22.167 1.00 77.44 176 ALA A N 1
ATOM 1296 C CA . ALA A 1 176 ? 4.912 -8.397 -21.088 1.00 77.44 176 ALA A CA 1
ATOM 1297 C C . ALA A 1 176 ? 5.849 -7.181 -21.087 1.00 77.44 176 ALA A C 1
ATOM 1299 O O . ALA A 1 176 ? 6.266 -6.696 -22.141 1.00 77.44 176 ALA A O 1
ATOM 1300 N N . CYS A 1 177 ? 6.213 -6.707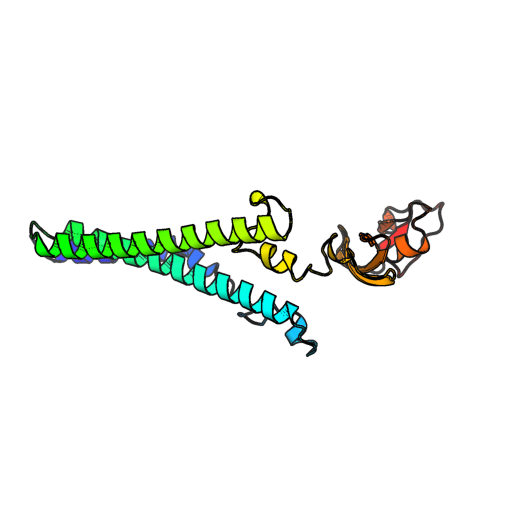 -19.893 1.00 79.31 177 CYS A N 1
ATOM 1301 C CA . CYS A 1 177 ? 7.255 -5.695 -19.734 1.00 79.31 177 CYS A CA 1
ATOM 1302 C C . CYS A 1 177 ? 8.628 -6.372 -19.766 1.00 79.31 177 CYS A C 1
ATOM 1304 O O . CYS A 1 177 ? 8.952 -7.162 -18.877 1.00 79.31 177 CYS A O 1
ATOM 1306 N N . ILE A 1 178 ? 9.426 -6.078 -20.793 1.00 80.56 178 ILE A N 1
ATOM 1307 C CA . ILE A 1 178 ? 10.768 -6.638 -20.978 1.00 80.56 178 ILE A CA 1
ATOM 1308 C C . ILE A 1 178 ? 11.821 -5.528 -20.973 1.00 80.56 178 ILE A C 1
ATOM 1310 O O . ILE A 1 178 ? 11.528 -4.368 -21.259 1.00 80.56 178 ILE A O 1
ATOM 1314 N N . THR A 1 179 ? 13.068 -5.858 -20.638 1.00 81.94 179 THR A N 1
ATOM 1315 C CA . THR A 1 179 ? 14.168 -4.885 -20.728 1.00 81.94 179 THR A CA 1
ATOM 1316 C C . THR A 1 179 ? 14.448 -4.532 -22.192 1.00 81.94 179 THR A C 1
ATOM 1318 O O . THR A 1 179 ? 14.196 -5.345 -23.087 1.00 81.94 179 THR A O 1
ATOM 1321 N N . GLY A 1 180 ? 15.021 -3.350 -22.458 1.00 76.94 180 GLY A N 1
ATOM 1322 C CA . GLY A 1 180 ? 15.453 -2.976 -23.817 1.00 76.94 180 GLY A CA 1
ATOM 1323 C C . GLY A 1 180 ? 16.388 -4.024 -24.437 1.00 76.94 180 GLY A C 1
ATOM 1324 O O . GLY A 1 180 ? 16.302 -4.330 -25.622 1.00 76.94 180 GLY A O 1
ATOM 1325 N N . CYS A 1 181 ? 17.183 -4.679 -23.590 1.00 76.50 181 CYS A N 1
ATOM 1326 C CA . CYS A 1 181 ? 18.005 -5.830 -23.936 1.00 76.50 181 CYS A CA 1
ATOM 1327 C C . CYS A 1 181 ? 17.220 -6.981 -24.585 1.00 76.50 181 CYS A C 1
ATOM 1329 O O . CYS A 1 181 ? 17.550 -7.476 -25.662 1.00 76.50 181 CYS A O 1
ATOM 1331 N N . GLN A 1 182 ? 16.150 -7.412 -23.921 1.00 76.81 182 GLN A N 1
ATOM 1332 C CA . GLN A 1 182 ? 15.319 -8.515 -24.382 1.00 76.81 182 GLN A CA 1
ATOM 1333 C C . GLN A 1 182 ? 14.393 -8.076 -25.529 1.00 76.81 182 GLN A C 1
ATOM 1335 O O . GLN A 1 182 ? 13.921 -8.907 -26.304 1.00 76.81 182 GLN A O 1
ATOM 1340 N N . TYR A 1 183 ? 14.144 -6.778 -25.691 1.00 77.88 183 TYR A N 1
ATOM 1341 C CA . TYR A 1 183 ? 13.394 -6.263 -26.832 1.00 77.88 183 TYR A CA 1
ATOM 1342 C C . TYR A 1 183 ? 14.160 -6.435 -28.147 1.00 77.88 183 TYR A C 1
ATOM 1344 O O . TYR A 1 183 ? 13.587 -6.970 -29.105 1.00 77.88 183 TYR A O 1
ATOM 1352 N N . GLU A 1 184 ? 15.445 -6.067 -28.150 1.00 73.12 184 GLU A N 1
ATOM 1353 C CA . GLU A 1 184 ? 16.342 -6.182 -29.308 1.00 73.12 184 GLU A CA 1
ATOM 1354 C C . GLU A 1 184 ? 16.848 -7.618 -29.523 1.00 73.12 184 GLU A C 1
ATOM 1356 O O . GLU A 1 184 ? 16.815 -8.120 -30.647 1.00 73.12 184 GLU A O 1
ATOM 1361 N N . TRP A 1 185 ? 17.240 -8.327 -28.453 1.00 73.25 185 TRP A N 1
ATOM 1362 C CA . TRP A 1 185 ? 17.890 -9.649 -28.540 1.00 73.25 185 TRP A CA 1
ATOM 1363 C C . TRP A 1 185 ? 17.111 -10.799 -27.887 1.00 73.25 185 TRP A C 1
ATOM 1365 O O . TRP A 1 185 ? 17.668 -11.871 -27.643 1.00 73.25 185 TRP A O 1
ATOM 1375 N N . GLY A 1 186 ? 15.814 -10.632 -27.620 1.00 67.56 186 GLY A N 1
ATOM 1376 C CA . GLY A 1 186 ? 15.002 -11.613 -26.883 1.00 67.56 186 GLY A CA 1
ATOM 1377 C C . GLY A 1 186 ? 14.896 -13.010 -27.500 1.00 67.56 186 GLY A C 1
ATOM 1378 O O . GLY A 1 186 ? 14.515 -13.940 -26.801 1.00 67.56 186 GLY A O 1
ATOM 1379 N N . SER A 1 187 ? 15.266 -13.190 -28.772 1.00 66.12 187 SER A N 1
ATOM 1380 C CA . SER A 1 187 ? 15.347 -14.522 -29.405 1.00 66.12 187 SER A CA 1
ATOM 1381 C C . SER A 1 187 ? 16.626 -15.292 -29.054 1.00 66.12 187 SER A C 1
ATOM 1383 O O . SER A 1 187 ? 16.701 -16.490 -29.308 1.00 66.12 187 SER A O 1
ATOM 1385 N N . SER A 1 188 ? 17.614 -14.623 -28.458 1.00 66.88 188 SER A N 1
ATOM 1386 C CA . SER A 1 188 ? 18.946 -15.172 -28.193 1.00 66.88 188 SER A CA 1
ATOM 1387 C C . SER A 1 188 ? 19.250 -15.343 -26.696 1.00 66.88 188 SER A C 1
ATOM 1389 O O . SER A 1 188 ? 20.374 -15.674 -26.351 1.00 66.88 188 SER A O 1
ATOM 1391 N N . GLY A 1 189 ? 18.274 -15.133 -25.799 1.00 71.06 189 GLY A N 1
ATOM 1392 C CA . GLY A 1 189 ? 18.413 -15.410 -24.357 1.00 71.06 189 GLY A CA 1
ATOM 1393 C C . GLY A 1 189 ? 19.172 -14.359 -23.535 1.00 71.06 189 GLY A C 1
ATOM 1394 O O . GLY A 1 189 ? 19.536 -14.631 -22.395 1.00 71.06 189 GLY A O 1
ATOM 1395 N N . TYR A 1 190 ? 19.412 -13.167 -24.085 1.00 72.62 190 TYR A N 1
ATOM 1396 C CA . TYR A 1 190 ? 20.116 -12.091 -23.385 1.00 72.62 190 TYR A CA 1
ATOM 1397 C C . TYR A 1 190 ? 19.291 -11.544 -22.212 1.00 72.62 190 TYR A C 1
ATOM 1399 O O . TYR A 1 190 ? 18.118 -11.198 -22.362 1.00 72.62 190 TYR A O 1
ATOM 1407 N N . THR A 1 191 ? 19.931 -11.432 -21.049 1.00 77.19 191 THR A N 1
ATOM 1408 C CA . THR A 1 191 ? 19.363 -10.910 -19.800 1.00 77.19 191 THR A CA 1
ATOM 1409 C C . THR A 1 191 ? 20.286 -9.847 -19.198 1.00 77.19 191 THR A C 1
ATOM 1411 O O . THR A 1 191 ? 21.473 -9.778 -19.517 1.00 77.19 191 THR A O 1
ATOM 1414 N N . CYS A 1 192 ? 19.746 -8.988 -18.334 1.00 77.62 192 CYS A N 1
ATOM 1415 C CA . CYS A 1 192 ? 20.550 -7.998 -17.620 1.00 77.62 192 CYS A CA 1
ATOM 1416 C C . CYS A 1 192 ? 21.279 -8.667 -16.450 1.00 77.62 192 CYS A C 1
ATOM 1418 O O . CYS A 1 192 ? 20.631 -9.175 -15.532 1.00 77.62 192 CYS A O 1
ATOM 1420 N N . LYS A 1 193 ? 22.613 -8.666 -16.495 1.00 80.00 193 LYS A N 1
ATOM 1421 C CA . LYS A 1 193 ? 23.497 -9.198 -15.448 1.00 80.00 193 LYS A CA 1
ATOM 1422 C C . LYS A 1 193 ? 24.657 -8.231 -15.210 1.00 80.00 193 LYS A C 1
ATOM 1424 O O . LYS A 1 193 ? 24.959 -7.383 -16.047 1.00 80.00 193 LYS A O 1
ATOM 1429 N N . ASP A 1 194 ? 25.318 -8.373 -14.068 1.00 78.88 194 ASP A N 1
ATOM 1430 C CA . ASP A 1 194 ? 26.541 -7.628 -13.775 1.00 78.88 194 ASP A CA 1
ATOM 1431 C C . ASP A 1 194 ? 27.685 -8.095 -14.691 1.00 78.88 194 ASP A C 1
ATOM 1433 O O . ASP A 1 194 ? 27.841 -9.302 -14.914 1.00 78.88 194 ASP A O 1
ATOM 1437 N N . VAL A 1 195 ? 28.508 -7.161 -15.178 1.00 77.81 195 VAL A N 1
ATOM 1438 C CA . VAL A 1 195 ? 29.652 -7.416 -16.072 1.00 77.81 195 VAL A CA 1
ATOM 1439 C C . VAL A 1 195 ? 30.599 -8.495 -15.539 1.00 77.81 195 VAL A C 1
ATOM 1441 O O . VAL A 1 195 ? 31.161 -9.265 -16.315 1.00 77.81 195 VAL A O 1
ATOM 1444 N N . SER A 1 196 ? 30.734 -8.609 -14.215 1.00 76.06 196 SER A N 1
ATOM 1445 C CA . SER A 1 196 ? 31.589 -9.608 -13.561 1.00 76.06 196 SER A CA 1
ATOM 1446 C C . SER A 1 196 ? 31.049 -11.042 -13.642 1.00 76.06 196 SER A C 1
ATOM 1448 O O . SER A 1 196 ? 31.813 -12.001 -13.537 1.00 76.06 196 SER A O 1
ATOM 1450 N N . THR A 1 197 ? 29.739 -11.198 -13.849 1.00 77.69 197 THR A N 1
ATOM 1451 C CA . THR A 1 197 ? 29.056 -12.496 -13.990 1.00 77.69 197 THR A CA 1
ATOM 1452 C C . THR A 1 197 ? 28.823 -12.899 -15.446 1.00 77.69 197 THR A C 1
ATOM 1454 O O . THR A 1 197 ? 28.307 -13.987 -15.710 1.00 77.69 197 THR A O 1
ATOM 1457 N N . CYS A 1 198 ? 29.208 -12.043 -16.394 1.00 77.94 198 CYS A N 1
ATOM 1458 C CA . CYS A 1 198 ? 29.111 -12.327 -17.818 1.00 77.94 198 CYS A CA 1
ATOM 1459 C C . CYS A 1 198 ? 30.269 -13.207 -18.297 1.00 77.94 198 CYS A C 1
ATOM 1461 O O . CYS A 1 198 ? 31.424 -13.009 -17.923 1.00 77.94 198 CYS A O 1
ATOM 1463 N N . ASN A 1 199 ? 29.968 -14.165 -19.177 1.00 78.19 199 ASN A N 1
ATOM 1464 C CA . ASN A 1 199 ? 30.998 -14.967 -19.829 1.00 78.19 199 ASN A CA 1
ATOM 1465 C C . ASN A 1 199 ? 31.813 -14.086 -20.804 1.00 78.19 199 ASN A C 1
ATOM 1467 O O . ASN A 1 199 ? 31.229 -13.562 -21.755 1.00 78.19 199 ASN A O 1
ATOM 1471 N N . PRO A 1 200 ? 33.145 -13.951 -20.641 1.00 68.06 200 PRO A N 1
ATOM 1472 C CA . PRO A 1 200 ? 33.970 -13.071 -21.479 1.00 68.06 200 PRO A CA 1
ATOM 1473 C C . PRO A 1 200 ? 34.087 -13.521 -22.944 1.00 68.06 200 PRO A C 1
ATOM 1475 O O . PRO A 1 200 ? 34.601 -12.780 -23.776 1.00 68.06 200 PRO A O 1
ATOM 1478 N N . ALA A 1 201 ? 33.632 -14.731 -23.277 1.00 68.94 201 ALA A N 1
ATOM 1479 C CA . ALA A 1 201 ? 33.674 -15.274 -24.635 1.00 68.94 201 ALA A CA 1
ATOM 1480 C C . ALA A 1 201 ? 32.535 -14.775 -25.553 1.00 68.94 201 ALA A C 1
ATOM 1482 O O . ALA A 1 201 ? 32.480 -15.177 -26.715 1.00 68.94 201 ALA A O 1
ATOM 1483 N N . ILE A 1 202 ? 31.609 -13.949 -25.049 1.00 71.81 202 ILE A N 1
ATOM 1484 C CA . ILE A 1 202 ? 30.373 -13.555 -25.744 1.00 71.81 202 ILE A CA 1
ATOM 1485 C C . ILE A 1 202 ? 30.276 -12.018 -25.771 1.00 71.81 202 ILE A C 1
ATOM 1487 O O . ILE A 1 202 ? 30.607 -11.383 -24.768 1.00 71.81 202 ILE A O 1
ATOM 1491 N N . PRO A 1 203 ? 29.840 -11.388 -26.883 1.00 72.38 203 PRO A N 1
ATOM 1492 C CA . PRO A 1 203 ? 29.646 -9.940 -26.926 1.00 72.38 203 PRO A CA 1
ATOM 1493 C C . PRO A 1 203 ? 28.573 -9.500 -25.921 1.00 72.38 203 PRO A C 1
ATOM 1495 O O . PRO A 1 203 ? 27.454 -10.017 -25.940 1.00 72.38 203 PRO A O 1
ATOM 1498 N N . TYR A 1 204 ? 28.925 -8.534 -25.070 1.00 72.88 204 TYR A N 1
ATOM 1499 C CA . TYR A 1 204 ? 28.019 -7.867 -24.138 1.00 72.88 204 TYR A CA 1
ATOM 1500 C C . TYR A 1 204 ? 27.714 -6.442 -24.614 1.00 72.88 204 TYR A C 1
ATOM 1502 O O . TYR A 1 204 ? 28.574 -5.781 -25.199 1.00 72.88 204 TYR A O 1
ATOM 1510 N N . PHE A 1 205 ? 26.496 -5.961 -24.361 1.00 73.62 205 PHE A N 1
ATOM 1511 C CA . PHE A 1 205 ? 26.057 -4.618 -24.768 1.00 73.62 205 PHE A CA 1
ATOM 1512 C C . PHE A 1 205 ? 25.744 -3.754 -23.542 1.00 73.62 205 PHE A C 1
ATOM 1514 O O . PHE A 1 205 ? 25.088 -4.205 -22.603 1.00 73.62 205 PHE A O 1
ATOM 1521 N N . THR A 1 206 ? 26.218 -2.510 -23.539 1.00 72.44 206 THR A N 1
ATOM 1522 C CA . THR A 1 206 ? 26.009 -1.535 -22.457 1.00 72.44 206 THR A CA 1
ATOM 1523 C C . THR A 1 206 ? 24.838 -0.599 -22.784 1.00 72.44 206 THR A C 1
ATOM 1525 O O . THR A 1 206 ? 24.538 -0.351 -23.949 1.00 72.44 206 THR A O 1
ATOM 1528 N N . GLY A 1 207 ? 24.160 -0.068 -21.760 1.00 69.12 207 GLY A N 1
ATOM 1529 C CA . GLY A 1 207 ? 23.170 1.014 -21.914 1.00 69.12 207 GLY A CA 1
ATOM 1530 C C . GLY A 1 207 ? 21.711 0.601 -22.163 1.00 69.12 207 GLY A C 1
ATOM 1531 O O . GLY A 1 207 ? 20.851 1.473 -22.224 1.00 69.12 207 GLY A O 1
ATOM 1532 N N . LEU A 1 208 ? 21.404 -0.698 -22.266 1.00 72.12 208 LEU A N 1
ATOM 1533 C CA . LEU A 1 208 ? 20.027 -1.205 -22.446 1.00 72.12 208 LEU A CA 1
ATOM 1534 C C . LEU A 1 208 ? 19.398 -1.805 -21.173 1.00 72.12 208 LEU A C 1
ATOM 1536 O O . LEU A 1 208 ? 18.250 -2.260 -21.204 1.00 72.12 208 LEU A O 1
ATOM 1540 N N . CYS A 1 209 ? 20.143 -1.826 -20.067 1.00 72.69 209 CYS A N 1
ATOM 1541 C CA . CYS A 1 209 ? 19.705 -2.347 -18.776 1.00 72.69 209 CYS A CA 1
ATOM 1542 C C . CYS A 1 209 ? 19.598 -1.215 -17.744 1.00 72.69 209 CYS A C 1
ATOM 1544 O O . CYS A 1 209 ? 20.485 -0.362 -17.693 1.00 72.69 209 CYS A O 1
ATOM 1546 N N . PRO A 1 210 ? 18.540 -1.194 -16.915 1.00 68.12 210 PRO A N 1
ATOM 1547 C CA . PRO A 1 210 ? 18.398 -0.192 -15.869 1.00 68.12 210 PRO A CA 1
ATOM 1548 C C . PRO A 1 210 ? 19.327 -0.478 -14.684 1.00 68.12 210 PRO A C 1
ATOM 1550 O O . PRO A 1 210 ? 19.369 -1.602 -14.186 1.00 68.12 210 PRO A O 1
ATOM 1553 N N . GLY A 1 211 ? 20.037 0.548 -14.213 1.00 64.56 211 GLY A N 1
ATOM 1554 C CA . GLY A 1 211 ? 20.915 0.472 -13.044 1.00 64.56 211 GLY A CA 1
ATOM 1555 C C . GLY A 1 211 ? 22.307 1.067 -13.296 1.00 64.56 211 GLY A C 1
ATOM 1556 O O . GLY A 1 211 ? 22.482 1.820 -14.254 1.00 64.56 211 GLY A O 1
ATOM 1557 N N . PRO A 1 212 ? 23.289 0.799 -12.417 1.00 65.25 212 PRO A N 1
ATOM 1558 C CA . PRO A 1 212 ? 24.656 1.298 -12.570 1.00 65.25 212 PRO A CA 1
ATOM 1559 C C . PRO A 1 212 ? 25.306 0.817 -13.878 1.00 65.25 212 PRO A C 1
ATOM 1561 O O . PRO A 1 212 ? 24.951 -0.237 -14.400 1.00 65.25 212 PRO A O 1
ATOM 1564 N N . GLU A 1 213 ? 26.317 1.550 -14.362 1.00 67.69 213 GLU A N 1
ATOM 1565 C CA . GLU A 1 213 ? 27.032 1.283 -15.632 1.00 67.69 213 GLU A CA 1
ATOM 1566 C C . GLU A 1 213 ? 27.645 -0.130 -15.740 1.00 67.69 213 GLU A C 1
ATOM 1568 O O . GLU A 1 213 ? 28.007 -0.573 -16.827 1.00 67.69 213 GLU A O 1
ATOM 1573 N N . ASN A 1 214 ? 27.728 -0.858 -14.623 1.00 73.25 214 ASN A N 1
ATOM 1574 C CA . ASN A 1 214 ? 28.241 -2.224 -14.544 1.00 73.25 214 ASN A CA 1
ATOM 1575 C C . ASN A 1 214 ? 27.224 -3.294 -14.981 1.00 73.25 214 ASN A C 1
ATOM 1577 O O . ASN A 1 214 ? 27.590 -4.466 -15.069 1.00 73.25 214 ASN A O 1
ATOM 1581 N N . ILE A 1 215 ? 25.962 -2.929 -15.232 1.00 76.50 215 ILE A N 1
ATOM 1582 C CA . ILE A 1 215 ? 24.934 -3.868 -15.695 1.00 76.50 215 ILE A CA 1
ATOM 1583 C C . ILE A 1 215 ? 24.889 -3.855 -17.218 1.00 76.50 215 ILE A C 1
ATOM 1585 O O . ILE A 1 215 ? 24.603 -2.838 -17.855 1.00 76.50 215 ILE A O 1
ATOM 1589 N N . VAL A 1 216 ? 25.136 -5.021 -17.801 1.00 78.94 216 VAL A N 1
ATOM 1590 C CA . VAL A 1 216 ? 25.231 -5.214 -19.245 1.00 78.94 216 VAL A CA 1
ATOM 1591 C C . VAL A 1 216 ? 24.301 -6.326 -19.714 1.00 78.94 216 VAL A C 1
ATOM 1593 O O . VAL A 1 216 ? 23.906 -7.224 -18.968 1.00 78.94 216 VAL A O 1
ATOM 1596 N N . CYS A 1 217 ? 23.943 -6.249 -20.988 1.00 81.88 217 CYS A N 1
ATOM 1597 C CA . CYS A 1 217 ? 23.260 -7.306 -21.710 1.00 81.88 217 CYS A CA 1
ATOM 1598 C C . CYS A 1 217 ? 24.198 -8.481 -21.945 1.00 81.88 217 CYS A C 1
ATOM 1600 O O . CYS A 1 217 ? 25.118 -8.364 -22.756 1.00 81.88 217 CYS A O 1
ATOM 1602 N N . CYS A 1 218 ? 23.925 -9.615 -21.306 1.00 78.50 218 CYS A N 1
ATOM 1603 C CA . CYS A 1 218 ? 24.675 -10.852 -21.496 1.00 78.50 218 CYS A CA 1
ATOM 1604 C C . CYS A 1 218 ? 23.746 -12.065 -21.482 1.00 78.50 218 CYS A C 1
ATOM 1606 O O . CYS A 1 218 ? 22.670 -12.039 -20.883 1.00 78.50 218 CYS A O 1
ATOM 1608 N N . ILE A 1 219 ? 24.183 -13.150 -22.113 1.00 78.25 219 ILE A N 1
ATOM 1609 C CA . ILE A 1 219 ? 23.547 -14.468 -22.008 1.00 78.25 219 ILE A CA 1
ATOM 1610 C C . ILE A 1 219 ? 24.087 -15.219 -20.781 1.00 78.25 219 ILE A C 1
ATOM 1612 O O . ILE A 1 219 ? 25.318 -15.202 -20.561 1.00 78.25 219 ILE A O 1
#

Organism: NCBI:txid1802428

pLDDT: mean 74.0, std 10.67, range [48.0, 93.81]